Protein AF-A0A0L0FMA8-F1 (afdb_monomer_lite)

Secondary structure (DSSP, 8-state):
-----------------------S-TTSSTTHHHHHHHHHHHHHHHTS-TTSTTHHHIIIIIHHHHHHHHHHHHHHHHHHHHHHHHHHHHHHEE-TT-SS---STTTT--EEEEEEEEEE----S---S------S---PPPEEEEEEEESSEEEEEEE-SS-EEE-SPPEEGGGEEEEEPPTTSTTTT-EEEEEEETTEEEEEEE-

pLDDT: mean 73.35, std 22.39, range [27.34, 96.38]

Organism: NCBI:txid667725

Structure (mmCIF, N/CA/C/O backbone):
data_AF-A0A0L0FMA8-F1
#
_entry.id   AF-A0A0L0FMA8-F1
#
loop_
_atom_site.group_PDB
_atom_site.id
_atom_site.type_symbol
_atom_site.label_atom_id
_atom_site.label_alt_id
_atom_site.label_comp_id
_atom_site.label_asym_id
_atom_site.label_entity_id
_atom_site.label_seq_id
_atom_site.pdbx_PDB_ins_code
_atom_site.Cartn_x
_atom_site.Cartn_y
_atom_site.Cartn_z
_atom_site.occupancy
_atom_site.B_iso_or_equiv
_atom_site.auth_seq_id
_atom_site.auth_comp_id
_atom_site.auth_asym_id
_atom_site.auth_atom_id
_atom_site.pdbx_PDB_model_num
ATOM 1 N N . MET A 1 1 ? 26.911 -32.893 -59.815 1.00 41.44 1 MET A N 1
ATOM 2 C CA . MET A 1 1 ? 27.562 -31.590 -59.570 1.00 41.44 1 MET A CA 1
ATOM 3 C C . MET A 1 1 ? 26.795 -30.902 -58.456 1.00 41.44 1 MET A C 1
ATOM 5 O O . MET A 1 1 ? 25.660 -30.507 -58.671 1.00 41.44 1 MET A O 1
ATOM 9 N N . ALA A 1 2 ? 27.352 -30.914 -57.245 1.00 33.00 2 ALA A N 1
ATOM 10 C CA . ALA A 1 2 ? 26.700 -30.439 -56.029 1.00 33.00 2 ALA A CA 1
ATOM 11 C C . ALA A 1 2 ? 27.224 -29.041 -55.679 1.00 33.00 2 ALA A C 1
ATOM 13 O O . ALA A 1 2 ? 28.427 -28.872 -55.489 1.00 33.00 2 ALA A O 1
ATOM 14 N N . HIS A 1 3 ? 26.336 -28.050 -55.593 1.00 37.28 3 HIS A N 1
ATOM 15 C CA . HIS A 1 3 ? 26.666 -26.741 -55.036 1.00 37.28 3 HIS A CA 1
ATOM 16 C C . HIS A 1 3 ? 26.421 -26.763 -53.523 1.00 37.28 3 HIS A C 1
ATOM 18 O O . HIS A 1 3 ? 25.284 -26.711 -53.060 1.00 37.28 3 HIS A O 1
ATOM 24 N N . ASN A 1 4 ? 27.514 -26.852 -52.764 1.00 36.75 4 ASN A N 1
ATOM 25 C CA . ASN A 1 4 ? 27.549 -26.607 -51.326 1.00 36.75 4 ASN A CA 1
ATOM 26 C C . ASN A 1 4 ? 27.384 -25.104 -51.063 1.00 36.75 4 ASN A C 1
ATOM 28 O O . ASN A 1 4 ? 28.288 -24.316 -51.336 1.00 36.75 4 ASN A O 1
ATOM 32 N N . SER A 1 5 ? 26.234 -24.715 -50.517 1.00 35.28 5 SER A N 1
ATOM 33 C CA . SER A 1 5 ? 25.998 -23.392 -49.939 1.00 35.28 5 SER A CA 1
ATOM 34 C C . SER A 1 5 ? 26.424 -23.418 -48.467 1.00 35.28 5 SER A C 1
ATOM 36 O O . SER A 1 5 ? 25.747 -23.987 -47.613 1.00 35.28 5 SER A O 1
ATOM 38 N N . LEU A 1 6 ? 27.594 -22.844 -48.182 1.00 39.94 6 LEU A N 1
ATOM 39 C CA . LEU A 1 6 ? 28.081 -22.579 -46.829 1.00 39.94 6 LEU A CA 1
ATOM 40 C C . LEU A 1 6 ? 27.455 -21.272 -46.331 1.00 39.94 6 LEU A C 1
ATOM 42 O O . LEU A 1 6 ? 27.972 -20.189 -46.595 1.00 39.94 6 LEU A O 1
ATOM 46 N N . LEU A 1 7 ? 26.339 -21.366 -45.607 1.00 40.09 7 LEU A N 1
ATOM 47 C CA . LEU A 1 7 ? 25.870 -20.265 -44.767 1.00 40.09 7 LEU A CA 1
ATOM 48 C C . LEU A 1 7 ? 26.691 -20.235 -43.464 1.00 40.09 7 LEU A C 1
ATOM 50 O O . LEU A 1 7 ? 26.923 -21.293 -42.867 1.00 40.09 7 LEU A O 1
ATOM 54 N N . PRO A 1 8 ? 27.123 -19.057 -42.983 1.00 37.00 8 PRO A N 1
ATOM 55 C CA . PRO A 1 8 ? 27.810 -18.952 -41.707 1.00 37.00 8 PRO A CA 1
ATOM 56 C C . PRO A 1 8 ? 26.827 -19.253 -40.570 1.00 37.00 8 PRO A C 1
ATOM 58 O O . PRO A 1 8 ? 25.808 -18.582 -40.409 1.00 37.00 8 PRO A O 1
ATOM 61 N N . LYS A 1 9 ? 27.147 -20.273 -39.767 1.00 36.78 9 LYS A N 1
ATOM 62 C CA . LYS A 1 9 ? 26.491 -20.544 -38.484 1.00 36.78 9 LYS A CA 1
ATOM 63 C C . LYS A 1 9 ? 26.756 -19.365 -37.548 1.00 36.78 9 LYS A C 1
ATOM 65 O O . LYS A 1 9 ? 27.810 -19.290 -36.920 1.00 36.78 9 LYS A O 1
ATOM 70 N N . THR A 1 10 ? 25.808 -18.444 -37.451 1.00 34.72 10 THR A N 1
ATOM 71 C CA . THR A 1 10 ? 25.765 -17.449 -36.383 1.00 34.72 10 THR A CA 1
ATOM 72 C C . THR A 1 10 ? 25.428 -18.163 -35.078 1.00 34.72 10 THR A C 1
ATOM 74 O O . THR A 1 10 ? 24.284 -18.517 -34.803 1.00 34.72 10 THR A O 1
ATOM 77 N N . TYR A 1 11 ? 26.458 -18.415 -34.271 1.00 34.47 11 TYR A N 1
ATOM 78 C CA . TYR A 1 11 ? 26.294 -18.797 -32.875 1.00 34.47 11 TYR A CA 1
ATOM 79 C C . TYR A 1 11 ? 25.685 -17.607 -32.129 1.00 34.47 11 TYR A C 1
ATOM 81 O O . TYR A 1 11 ? 26.373 -16.632 -31.836 1.00 34.47 11 TYR A O 1
ATOM 89 N N . ALA A 1 12 ? 24.388 -17.671 -31.834 1.00 31.09 12 ALA A N 1
ATOM 90 C CA . ALA A 1 12 ? 23.815 -16.837 -30.790 1.00 31.09 12 ALA A CA 1
ATOM 91 C C . ALA A 1 12 ? 24.376 -17.338 -29.448 1.00 31.09 12 ALA A C 1
ATOM 93 O O . ALA A 1 12 ? 24.194 -18.520 -29.134 1.00 31.09 12 ALA A O 1
ATOM 94 N N . PRO A 1 13 ? 25.068 -16.508 -28.649 1.00 34.31 13 PRO A N 1
ATOM 95 C CA . PRO A 1 13 ? 25.420 -16.907 -27.299 1.00 34.31 13 PRO A CA 1
ATOM 96 C C . PRO A 1 13 ? 24.124 -17.056 -26.496 1.00 34.31 13 PRO A C 1
ATOM 98 O O . PRO A 1 13 ? 23.433 -16.083 -26.193 1.00 34.31 13 PRO A O 1
ATOM 101 N N . VAL A 1 14 ? 23.779 -18.301 -26.170 1.00 29.03 14 VAL A N 1
ATOM 102 C CA . VAL A 1 14 ? 22.798 -18.612 -25.132 1.00 29.03 14 VAL A CA 1
ATOM 103 C C . VAL A 1 14 ? 23.457 -18.232 -23.812 1.00 29.03 14 VAL A C 1
ATOM 105 O O . VAL A 1 14 ? 24.221 -19.006 -23.239 1.00 29.03 14 VAL A O 1
ATOM 108 N N . TYR A 1 15 ? 23.206 -17.012 -23.342 1.00 32.22 15 TYR A N 1
ATOM 109 C CA . TYR A 1 15 ? 23.510 -16.659 -21.964 1.00 32.22 15 TYR A CA 1
ATOM 110 C C . TYR A 1 15 ? 22.569 -17.468 -21.077 1.00 32.22 15 TYR A C 1
ATOM 112 O O . TYR A 1 15 ? 21.391 -17.146 -20.921 1.00 32.22 15 TYR A O 1
ATOM 120 N N . VAL A 1 16 ? 23.095 -18.565 -20.537 1.00 27.34 16 VAL A N 1
ATOM 121 C CA . VAL A 1 16 ? 22.485 -19.284 -19.426 1.00 27.34 16 VAL A CA 1
ATOM 122 C C . VAL A 1 16 ? 22.371 -18.275 -18.289 1.00 27.34 16 VAL A C 1
ATOM 124 O O . VAL A 1 16 ? 23.377 -17.874 -17.705 1.00 27.34 16 VAL A O 1
ATOM 127 N N . LEU A 1 17 ? 21.147 -17.823 -18.010 1.00 32.12 17 LEU A N 1
ATOM 128 C CA . LEU A 1 17 ? 20.823 -17.143 -16.764 1.00 32.12 17 LEU A CA 1
ATOM 129 C C . LEU A 1 17 ? 21.156 -18.129 -15.646 1.00 32.12 17 LEU A C 1
ATOM 131 O O . LEU A 1 17 ? 20.379 -19.038 -15.360 1.00 32.12 17 LEU A O 1
ATOM 135 N N . GLN A 1 18 ? 22.351 -17.987 -15.072 1.00 29.80 18 GLN A N 1
ATOM 136 C CA . GLN A 1 18 ? 22.729 -18.678 -13.853 1.00 29.80 18 GLN A CA 1
ATOM 137 C C . GLN A 1 18 ? 21.630 -18.406 -12.832 1.00 29.80 18 GLN A C 1
ATOM 139 O O . GLN A 1 18 ? 21.382 -17.265 -12.441 1.00 29.80 18 GLN A O 1
ATOM 144 N N . SER A 1 19 ? 20.941 -19.476 -12.450 1.00 33.41 19 SER A N 1
ATOM 145 C CA . SER A 1 19 ? 20.011 -19.503 -11.339 1.00 33.41 19 SER A CA 1
ATOM 146 C C . SER A 1 19 ? 20.764 -19.057 -10.092 1.00 33.41 19 SER A C 1
ATOM 148 O O . SER A 1 19 ? 21.524 -19.826 -9.501 1.00 33.41 19 SER A O 1
ATOM 150 N N . ILE A 1 20 ? 20.587 -17.798 -9.706 1.00 35.84 20 ILE A N 1
ATOM 151 C CA . ILE A 1 20 ? 21.029 -17.326 -8.405 1.00 35.84 20 ILE A CA 1
ATOM 152 C C . ILE A 1 20 ? 20.045 -17.918 -7.394 1.00 35.84 20 ILE A C 1
ATOM 154 O O . ILE A 1 20 ? 18.945 -17.405 -7.184 1.00 35.84 20 ILE A O 1
ATOM 158 N N . SER A 1 21 ? 20.444 -19.034 -6.792 1.00 31.80 21 SER A N 1
ATOM 159 C CA . SER A 1 21 ? 19.833 -19.585 -5.587 1.00 31.80 21 SER A CA 1
ATOM 160 C C . SER A 1 21 ? 20.068 -18.609 -4.432 1.00 31.80 21 SER A C 1
ATOM 162 O O . SER A 1 21 ? 21.029 -18.738 -3.681 1.00 31.80 21 SER A O 1
ATOM 164 N N . CYS A 1 22 ? 19.223 -17.586 -4.314 1.00 31.53 22 CYS A N 1
ATOM 165 C CA . CYS A 1 22 ? 19.255 -16.650 -3.194 1.00 31.53 22 CYS A CA 1
ATOM 166 C C . CYS A 1 22 ? 18.286 -17.114 -2.104 1.00 31.53 22 CYS A C 1
ATOM 168 O O . CYS A 1 22 ? 17.102 -16.795 -2.123 1.00 31.53 22 CYS A O 1
ATOM 170 N N . THR A 1 23 ? 18.817 -17.821 -1.112 1.00 36.94 23 THR A N 1
ATOM 171 C CA . THR A 1 23 ? 18.183 -18.125 0.182 1.00 36.94 23 THR A CA 1
ATOM 172 C C . THR A 1 23 ? 18.212 -16.932 1.157 1.00 36.94 23 THR A C 1
ATOM 174 O O . THR A 1 23 ? 18.166 -17.116 2.370 1.00 36.94 23 THR A O 1
ATOM 177 N N . ALA A 1 24 ? 18.294 -15.696 0.654 1.00 37.88 24 ALA A N 1
ATOM 178 C CA . ALA A 1 24 ? 18.358 -14.475 1.459 1.00 37.88 24 ALA A CA 1
ATOM 179 C C . ALA A 1 24 ? 17.019 -13.711 1.417 1.00 37.88 24 ALA A C 1
ATOM 181 O O . ALA A 1 24 ? 16.335 -13.737 0.390 1.00 37.88 24 ALA A O 1
ATOM 182 N N . PRO A 1 25 ? 16.624 -13.019 2.504 1.00 40.59 25 PRO A N 1
ATOM 183 C CA . PRO A 1 25 ? 15.336 -12.340 2.583 1.00 40.59 25 PRO A CA 1
ATOM 184 C C . PRO A 1 25 ? 15.185 -11.302 1.459 1.00 40.59 25 PRO A C 1
ATOM 186 O O . PRO A 1 25 ? 15.995 -10.389 1.302 1.00 40.59 25 PRO A O 1
ATOM 189 N N . LEU A 1 26 ? 14.108 -11.457 0.683 1.00 42.72 26 LEU A N 1
ATOM 190 C CA . LEU A 1 26 ? 13.723 -10.719 -0.535 1.00 42.72 26 LEU A CA 1
ATOM 191 C C . LEU A 1 26 ? 13.508 -9.199 -0.365 1.00 42.72 26 LEU A C 1
ATOM 193 O O . LEU A 1 26 ? 12.990 -8.538 -1.264 1.00 42.72 26 LEU A O 1
ATOM 197 N N . THR A 1 27 ? 13.877 -8.614 0.771 1.00 42.88 27 THR A N 1
ATOM 198 C CA . THR A 1 27 ? 13.569 -7.219 1.105 1.00 42.88 27 THR A CA 1
ATOM 199 C C . THR A 1 27 ? 14.597 -6.210 0.599 1.00 42.88 27 THR A C 1
ATOM 201 O O . THR A 1 27 ? 14.263 -5.034 0.515 1.00 42.88 27 THR A O 1
ATOM 204 N N . THR A 1 28 ? 15.808 -6.635 0.218 1.00 42.12 28 THR A N 1
ATOM 205 C CA . THR A 1 28 ? 16.912 -5.690 -0.074 1.00 42.12 28 THR A CA 1
ATOM 206 C C . THR A 1 28 ? 17.389 -5.696 -1.535 1.00 42.12 28 THR A C 1
ATOM 208 O O . THR A 1 28 ? 18.114 -4.797 -1.946 1.00 42.12 28 THR A O 1
ATOM 211 N N . TYR A 1 29 ? 16.963 -6.660 -2.360 1.00 39.34 29 TYR A N 1
ATOM 212 C CA . TYR A 1 29 ? 17.482 -6.829 -3.733 1.00 39.34 29 TYR A CA 1
ATOM 213 C C . TYR A 1 29 ? 16.571 -6.305 -4.849 1.00 39.34 29 TYR A C 1
ATOM 215 O O . TYR A 1 29 ? 16.990 -6.219 -6.004 1.00 39.34 29 TYR A O 1
ATOM 223 N N . SER A 1 30 ? 15.335 -5.932 -4.532 1.00 39.69 30 SER A N 1
ATOM 224 C CA . SER A 1 30 ? 14.324 -5.567 -5.529 1.00 39.69 30 SER A CA 1
ATOM 225 C C . SER A 1 30 ? 14.573 -4.210 -6.197 1.00 39.69 30 SER A C 1
ATOM 227 O O . SER A 1 30 ? 14.148 -4.016 -7.331 1.00 39.69 30 SER A O 1
ATOM 229 N N . SER A 1 31 ? 15.318 -3.298 -5.566 1.00 41.69 31 SER A N 1
ATOM 230 C CA . SER A 1 31 ? 15.693 -2.006 -6.162 1.00 41.69 31 SER A CA 1
ATOM 231 C C . SER A 1 31 ? 17.015 -2.045 -6.945 1.00 41.69 31 SER A C 1
ATOM 233 O O . SER A 1 31 ? 17.173 -1.312 -7.918 1.00 41.69 31 SER A O 1
ATOM 235 N N . LEU A 1 32 ? 17.962 -2.919 -6.588 1.00 41.09 32 LEU A N 1
ATOM 236 C CA . LEU A 1 32 ? 19.320 -2.895 -7.156 1.00 41.09 32 LEU A CA 1
ATOM 237 C C . LEU A 1 32 ? 19.430 -3.506 -8.563 1.00 41.09 32 LEU A C 1
ATOM 239 O O . LEU A 1 32 ? 20.199 -3.011 -9.386 1.00 41.09 32 LEU A O 1
ATOM 243 N N . ILE A 1 33 ? 18.643 -4.537 -8.880 1.00 45.75 33 ILE A N 1
ATOM 244 C 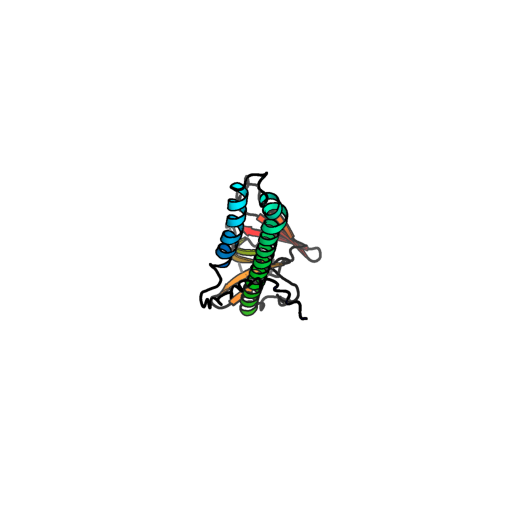CA . ILE A 1 33 ? 18.800 -5.288 -10.142 1.00 45.75 33 ILE A CA 1
ATOM 245 C C . ILE A 1 33 ? 18.300 -4.485 -11.358 1.00 45.75 33 ILE A C 1
ATOM 247 O O . ILE A 1 33 ? 18.853 -4.591 -12.452 1.00 45.75 33 ILE A O 1
ATOM 251 N N . VAL A 1 34 ? 17.294 -3.623 -11.182 1.00 47.44 34 VAL A N 1
ATOM 252 C CA . VAL A 1 34 ? 16.664 -2.904 -12.305 1.00 47.44 34 VAL A CA 1
ATOM 253 C C . VAL A 1 34 ? 17.321 -1.549 -12.589 1.00 47.44 34 VAL A C 1
ATOM 255 O O . VAL A 1 34 ? 17.397 -1.122 -13.747 1.00 47.44 34 VAL A O 1
ATOM 258 N N . HIS A 1 35 ? 17.884 -0.894 -11.570 1.00 46.09 35 HIS A N 1
ATOM 259 C CA . HIS A 1 35 ? 18.621 0.355 -11.767 1.00 46.09 35 HIS A CA 1
ATOM 260 C C . HIS A 1 35 ? 19.919 0.155 -12.562 1.00 46.09 35 HIS A C 1
ATOM 262 O O . HIS A 1 35 ? 20.232 0.981 -13.419 1.00 46.09 35 HIS A O 1
ATOM 268 N N . TYR A 1 36 ? 20.630 -0.956 -12.349 1.00 48.59 36 TYR A N 1
ATOM 269 C CA . TYR A 1 36 ? 21.922 -1.201 -12.996 1.00 48.59 36 TYR A CA 1
ATOM 270 C C . TYR A 1 36 ? 21.809 -1.419 -14.515 1.00 48.59 36 TYR A C 1
ATOM 272 O O . TYR A 1 36 ? 22.649 -0.956 -15.283 1.00 48.59 36 TYR A O 1
ATOM 280 N N . HIS A 1 37 ? 20.742 -2.077 -14.979 1.00 53.72 37 HIS A N 1
ATOM 281 C CA . HIS A 1 37 ? 20.627 -2.463 -16.389 1.00 53.72 37 HIS A CA 1
ATOM 282 C C . HIS A 1 37 ? 20.056 -1.359 -17.298 1.00 53.72 37 HIS A C 1
ATOM 284 O O . HIS A 1 37 ? 20.244 -1.396 -18.515 1.00 53.72 37 HIS A O 1
ATOM 290 N N . SER A 1 38 ? 19.358 -0.370 -16.730 1.00 58.09 38 SER A N 1
ATOM 291 C CA . SER A 1 38 ? 18.765 0.738 -17.495 1.00 58.09 38 SER A CA 1
ATOM 292 C C . SER A 1 38 ? 19.713 1.929 -17.683 1.00 58.09 38 SER A C 1
ATOM 294 O O . SER A 1 38 ? 19.543 2.697 -18.633 1.00 58.09 38 SER A O 1
ATOM 296 N N . SER A 1 39 ? 20.720 2.072 -16.816 1.00 67.75 39 SER A N 1
ATOM 297 C CA . SER A 1 39 ? 21.699 3.164 -16.852 1.00 67.75 39 SER A CA 1
ATOM 298 C C . SER A 1 39 ? 22.797 2.944 -17.895 1.00 67.75 39 SER A C 1
ATOM 300 O O . SER A 1 39 ? 23.194 3.899 -18.557 1.00 67.75 39 SER A O 1
ATOM 302 N N . HIS A 1 40 ? 23.234 1.700 -18.114 1.00 75.06 40 HIS A N 1
ATOM 303 C CA . HIS A 1 40 ? 24.314 1.378 -19.057 1.00 75.06 40 HIS A CA 1
ATOM 304 C C . HIS A 1 40 ? 23.979 1.735 -20.518 1.00 75.06 40 HIS A C 1
ATOM 306 O O . HIS A 1 40 ? 24.742 2.471 -21.140 1.00 75.06 40 HIS A O 1
ATOM 312 N N . PRO A 1 41 ? 22.823 1.324 -21.078 1.00 79.31 41 PRO A N 1
ATOM 313 C CA . PRO A 1 41 ? 22.464 1.682 -22.451 1.00 79.31 41 PRO A CA 1
ATOM 314 C C . PRO A 1 41 ? 22.203 3.185 -22.621 1.00 79.31 41 PRO A C 1
ATOM 316 O O . PRO A 1 41 ? 22.410 3.731 -23.700 1.00 79.31 41 PRO A O 1
ATOM 319 N N . GLN A 1 42 ? 21.767 3.874 -21.557 1.00 83.38 42 GLN A N 1
ATOM 320 C CA . GLN A 1 42 ? 21.623 5.333 -21.576 1.00 83.38 42 GLN A CA 1
ATOM 321 C C . GLN A 1 42 ? 22.981 6.034 -21.561 1.00 83.38 42 GLN A C 1
ATOM 323 O O . GLN A 1 42 ? 23.136 7.044 -22.238 1.00 83.38 42 GLN A O 1
ATOM 328 N N . ALA A 1 43 ? 23.954 5.512 -20.815 1.00 85.56 43 ALA A N 1
ATOM 329 C CA . ALA A 1 43 ? 25.320 6.020 -20.820 1.00 85.56 43 ALA A CA 1
ATOM 330 C C . ALA A 1 43 ? 25.979 5.822 -22.193 1.00 85.56 43 ALA A C 1
ATOM 332 O O . ALA A 1 43 ? 26.544 6.771 -22.724 1.00 85.56 43 ALA A O 1
ATOM 333 N N . ILE A 1 44 ? 25.815 4.643 -22.806 1.00 86.50 44 ILE A N 1
ATOM 334 C CA . ILE A 1 44 ? 26.291 4.371 -24.172 1.00 86.50 44 ILE A CA 1
ATOM 335 C C . ILE A 1 44 ? 25.667 5.364 -25.155 1.00 86.50 44 ILE A C 1
ATOM 337 O O . ILE A 1 44 ? 26.400 6.009 -25.897 1.00 86.50 44 ILE A O 1
ATOM 341 N N . LEU A 1 45 ? 24.342 5.561 -25.113 1.00 88.88 45 LEU A N 1
ATOM 342 C CA . LEU A 1 45 ? 23.675 6.537 -25.977 1.00 88.88 45 LEU A CA 1
ATOM 343 C C . LEU A 1 45 ? 24.223 7.960 -25.780 1.00 88.88 45 LEU A C 1
ATOM 345 O O . LEU A 1 45 ? 24.496 8.637 -26.760 1.00 88.88 45 LEU A O 1
ATOM 349 N N . ARG A 1 46 ? 24.422 8.410 -24.534 1.00 91.19 46 ARG A N 1
ATOM 350 C CA . ARG A 1 46 ? 24.969 9.751 -24.237 1.00 91.19 46 ARG A CA 1
ATOM 351 C C . ARG A 1 46 ? 26.388 9.959 -24.770 1.00 91.19 46 ARG A C 1
ATOM 353 O O . ARG A 1 46 ? 26.784 11.098 -24.982 1.00 91.19 46 ARG A O 1
ATOM 360 N N . CYS A 1 47 ? 27.144 8.880 -24.950 1.00 91.44 47 CYS A N 1
ATOM 361 C CA . CYS A 1 47 ? 28.489 8.900 -25.518 1.00 91.44 47 CYS A CA 1
ATOM 362 C C . CYS A 1 47 ? 28.516 8.563 -27.020 1.00 91.44 47 CYS A C 1
ATOM 364 O O . CYS A 1 47 ? 29.594 8.545 -27.607 1.00 91.44 47 CYS A O 1
ATOM 366 N N . THR A 1 48 ? 27.365 8.284 -27.639 1.00 91.31 48 THR A N 1
ATOM 367 C CA . THR A 1 48 ? 27.250 7.939 -29.061 1.00 91.31 48 THR A CA 1
ATOM 368 C C . THR A 1 48 ? 26.792 9.175 -29.843 1.00 91.31 48 THR A C 1
ATOM 370 O O . THR A 1 48 ? 25.675 9.634 -29.602 1.00 91.31 48 THR A O 1
ATOM 373 N N . PRO A 1 49 ? 27.599 9.713 -30.779 1.00 94.31 49 PRO A N 1
ATOM 374 C CA . PRO A 1 49 ? 27.205 10.855 -31.609 1.00 94.31 49 PRO A CA 1
ATOM 375 C C . PRO A 1 49 ? 25.901 10.602 -32.375 1.00 94.31 49 PRO A C 1
ATOM 377 O O . PRO A 1 49 ? 25.632 9.462 -32.751 1.00 94.31 49 PRO A O 1
ATOM 380 N N . ASP A 1 50 ? 25.128 11.653 -32.648 1.00 93.88 50 ASP A N 1
ATOM 381 C CA . ASP A 1 50 ? 23.821 11.547 -33.321 1.00 93.88 50 ASP A CA 1
ATOM 382 C C . ASP A 1 50 ? 23.922 10.946 -34.735 1.00 93.88 50 ASP A C 1
ATOM 384 O O . ASP A 1 50 ? 23.066 10.161 -35.142 1.00 93.88 50 ASP A O 1
ATOM 388 N N . ASP A 1 51 ? 25.017 11.232 -35.446 1.00 94.81 51 ASP A N 1
ATOM 389 C CA . ASP A 1 51 ? 25.283 10.724 -36.800 1.00 94.81 51 ASP A CA 1
ATOM 390 C C . ASP A 1 51 ? 25.861 9.294 -36.822 1.00 94.81 51 ASP A C 1
ATOM 392 O O . ASP A 1 51 ? 26.110 8.725 -37.888 1.00 94.81 51 ASP A O 1
ATOM 396 N N . HIS A 1 52 ? 26.116 8.690 -35.657 1.00 96.38 52 HIS A N 1
ATOM 397 C CA . HIS A 1 52 ? 26.665 7.339 -35.582 1.00 96.38 52 HIS A CA 1
ATOM 398 C C . HIS A 1 52 ? 25.603 6.302 -36.003 1.00 96.38 52 HIS A C 1
ATOM 400 O O . HIS A 1 52 ? 24.461 6.381 -35.541 1.00 96.38 52 HIS A O 1
ATOM 406 N N . PRO A 1 53 ? 25.947 5.267 -36.799 1.00 94.44 53 PRO A N 1
ATOM 407 C CA . PRO A 1 53 ? 24.978 4.277 -37.291 1.00 94.44 53 PRO A CA 1
ATOM 408 C C . PRO A 1 53 ? 24.211 3.545 -36.177 1.00 94.44 53 PRO A C 1
ATOM 410 O O . PRO A 1 53 ? 23.060 3.156 -36.373 1.00 94.44 53 PRO A O 1
ATOM 413 N N . ASP A 1 54 ? 24.812 3.407 -34.993 1.00 92.12 54 ASP A N 1
ATOM 414 C CA . ASP A 1 54 ? 24.172 2.765 -33.836 1.00 92.12 54 ASP A CA 1
ATOM 415 C C . ASP A 1 54 ? 23.251 3.695 -33.029 1.00 92.12 54 ASP A C 1
ATOM 417 O O . ASP A 1 54 ? 22.463 3.211 -32.213 1.00 92.12 54 ASP A O 1
ATOM 421 N N . HIS A 1 55 ? 23.282 5.012 -33.256 1.00 91.75 55 HIS A N 1
ATOM 422 C CA . HIS A 1 55 ? 22.481 5.965 -32.484 1.00 91.75 55 HIS A CA 1
ATOM 423 C C . HIS A 1 55 ? 20.973 5.724 -32.672 1.00 91.75 55 HIS A C 1
ATOM 425 O O . HIS A 1 55 ? 20.214 5.613 -31.700 1.00 91.75 55 HIS A O 1
ATOM 431 N N . ALA A 1 56 ? 20.525 5.574 -33.922 1.00 92.31 56 ALA A N 1
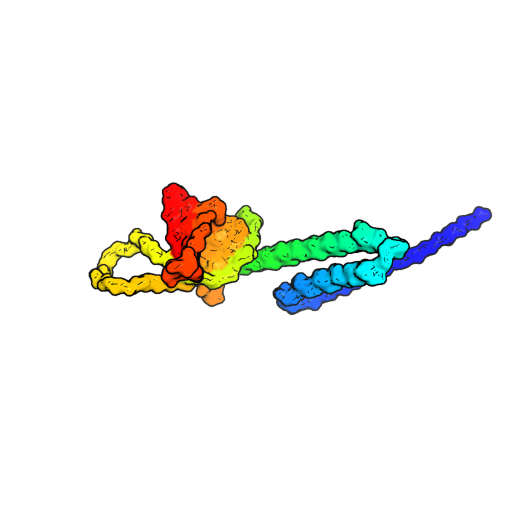ATOM 432 C CA . ALA A 1 56 ? 19.119 5.325 -34.233 1.00 92.31 56 ALA A CA 1
ATOM 433 C C . ALA A 1 56 ? 18.619 3.966 -33.684 1.00 92.31 56 ALA A C 1
ATOM 435 O O . ALA A 1 56 ? 17.589 3.950 -33.004 1.00 92.31 56 ALA A O 1
ATOM 436 N N . PRO A 1 57 ? 19.318 2.827 -33.862 1.00 92.19 57 PRO A N 1
ATOM 437 C CA . PRO A 1 57 ? 18.940 1.560 -33.224 1.00 92.19 57 PRO A CA 1
ATOM 438 C C . PRO A 1 57 ? 18.908 1.610 -31.686 1.00 92.19 57 PRO A C 1
ATOM 440 O O . PRO A 1 57 ? 18.013 1.025 -31.061 1.00 92.19 57 PRO A O 1
ATOM 443 N N . LEU A 1 58 ? 19.851 2.321 -31.056 1.00 89.38 58 LEU A N 1
ATOM 444 C CA . LEU A 1 58 ? 19.911 2.462 -29.599 1.00 89.38 58 LEU A CA 1
ATOM 445 C C . LEU A 1 58 ? 18.699 3.221 -29.046 1.00 89.38 58 LEU A C 1
ATOM 447 O O . LEU A 1 58 ? 18.084 2.773 -28.071 1.00 89.38 58 LEU A O 1
ATOM 451 N N . THR A 1 59 ? 18.327 4.333 -29.681 1.00 91.25 59 THR A N 1
ATOM 452 C CA . THR A 1 59 ? 17.188 5.178 -29.280 1.00 91.25 59 THR A CA 1
ATOM 453 C C . THR A 1 59 ? 15.839 4.532 -29.579 1.00 91.25 59 THR A C 1
ATOM 455 O O . THR A 1 59 ? 14.954 4.530 -28.721 1.00 91.25 59 THR A O 1
ATOM 458 N N . THR A 1 60 ? 15.669 3.958 -30.771 1.00 92.94 60 THR A N 1
ATOM 459 C CA . THR A 1 60 ? 14.367 3.465 -31.251 1.00 92.94 60 THR A CA 1
ATOM 460 C C . THR A 1 60 ? 14.034 2.053 -30.777 1.00 92.94 60 THR A C 1
ATOM 462 O O . THR A 1 60 ? 12.858 1.725 -30.590 1.00 92.94 60 THR A O 1
ATOM 465 N N . HIS A 1 61 ? 15.038 1.201 -30.546 1.00 89.69 61 HIS A N 1
ATOM 466 C CA . HIS A 1 61 ? 14.812 -0.213 -30.247 1.00 89.69 61 HIS A CA 1
ATOM 467 C C . HIS A 1 61 ? 15.377 -0.637 -28.898 1.00 89.69 61 HIS A C 1
ATOM 469 O O . HIS A 1 61 ? 14.626 -1.153 -28.065 1.00 89.69 61 HIS A O 1
ATOM 475 N N . ALA A 1 62 ? 16.675 -0.438 -28.665 1.00 87.56 62 ALA A N 1
ATOM 476 C CA . ALA A 1 62 ? 17.343 -1.013 -27.501 1.00 87.56 62 ALA A CA 1
ATOM 477 C C . ALA A 1 62 ? 16.828 -0.405 -26.187 1.00 87.56 62 ALA A C 1
ATOM 479 O O . ALA A 1 62 ? 16.342 -1.127 -25.313 1.00 87.56 62 ALA A O 1
ATOM 480 N N . LEU A 1 63 ? 16.853 0.924 -26.061 1.00 88.50 63 LEU A N 1
ATOM 481 C CA . LEU A 1 63 ? 16.442 1.616 -24.838 1.00 88.50 63 LEU A CA 1
ATOM 482 C C . LEU A 1 63 ? 14.964 1.413 -24.478 1.00 88.50 63 LEU A C 1
ATOM 484 O O . LEU A 1 63 ? 14.685 1.079 -23.322 1.00 88.50 63 LEU A O 1
ATOM 488 N N . PRO A 1 64 ? 14.000 1.557 -25.409 1.00 89.44 64 PRO A N 1
ATOM 489 C CA . PRO A 1 64 ? 12.600 1.278 -25.115 1.00 89.44 64 PRO A CA 1
ATOM 490 C C . PRO A 1 64 ? 12.365 -0.173 -24.693 1.00 89.44 64 PRO A C 1
ATOM 492 O O . PRO A 1 64 ? 11.589 -0.413 -23.768 1.00 89.44 64 PRO A O 1
ATOM 495 N N . ARG A 1 65 ? 13.043 -1.147 -25.319 1.00 88.44 65 ARG A N 1
ATOM 496 C CA . ARG A 1 65 ? 12.930 -2.564 -24.935 1.00 88.44 65 ARG A CA 1
ATOM 497 C C . ARG A 1 65 ? 13.458 -2.805 -23.528 1.00 88.44 65 ARG A C 1
ATOM 499 O O . ARG A 1 65 ? 12.741 -3.396 -22.727 1.00 88.44 65 ARG A O 1
ATOM 506 N N . VAL A 1 66 ? 14.646 -2.294 -23.201 1.00 87.62 66 VAL A N 1
ATOM 507 C CA . VAL A 1 66 ? 15.210 -2.399 -21.846 1.00 87.62 66 VAL A CA 1
ATOM 508 C C . VAL A 1 66 ? 14.267 -1.758 -20.826 1.00 87.62 66 VAL A C 1
ATOM 510 O O . VAL A 1 66 ? 13.923 -2.397 -19.837 1.00 87.62 66 VAL A O 1
ATOM 513 N N . ARG A 1 67 ? 13.749 -0.551 -21.095 1.00 86.38 67 ARG A N 1
ATOM 514 C CA . ARG A 1 67 ? 12.770 0.114 -20.216 1.00 86.38 67 ARG A CA 1
ATOM 515 C C . ARG A 1 67 ? 11.510 -0.725 -20.001 1.00 86.38 67 ARG A C 1
ATOM 517 O O . ARG A 1 67 ? 11.073 -0.852 -18.862 1.00 86.38 67 ARG A O 1
ATOM 524 N N . ARG A 1 68 ? 10.949 -1.323 -21.057 1.00 87.25 68 ARG A N 1
ATOM 525 C CA . ARG A 1 68 ? 9.765 -2.196 -20.953 1.00 87.25 68 ARG A CA 1
ATOM 526 C C . ARG A 1 68 ? 10.045 -3.438 -20.113 1.00 87.25 68 ARG A C 1
ATOM 528 O O . ARG A 1 68 ? 9.230 -3.774 -19.261 1.00 87.25 68 ARG A O 1
ATOM 535 N N . VAL A 1 69 ? 11.192 -4.089 -20.314 1.00 88.69 69 VAL A N 1
ATOM 536 C CA . VAL A 1 69 ? 11.601 -5.249 -19.505 1.00 88.69 69 VAL A CA 1
ATOM 537 C C . VAL A 1 69 ? 11.739 -4.846 -18.037 1.00 88.69 69 VAL A C 1
ATOM 539 O O . VAL A 1 69 ? 11.143 -5.486 -17.176 1.00 88.69 69 VAL A O 1
ATOM 542 N N . CYS A 1 70 ? 12.431 -3.741 -17.750 1.00 85.94 70 CYS A N 1
ATOM 543 C CA . CYS A 1 70 ? 12.569 -3.195 -16.400 1.00 85.94 70 CYS A CA 1
ATOM 544 C C . CYS A 1 70 ? 11.208 -2.914 -15.740 1.00 85.94 70 CYS A C 1
ATOM 546 O O . CYS A 1 70 ? 10.970 -3.333 -14.611 1.00 85.94 70 CYS A O 1
ATOM 548 N N . GLN A 1 71 ? 10.295 -2.239 -16.445 1.00 86.00 71 GLN A N 1
ATOM 549 C CA . GLN A 1 71 ? 8.946 -1.942 -15.950 1.00 86.00 71 GLN A CA 1
ATOM 550 C C . GLN A 1 71 ? 8.137 -3.215 -15.683 1.00 86.00 71 GLN A C 1
ATOM 552 O O . GLN A 1 71 ? 7.456 -3.312 -14.663 1.00 86.00 71 GLN A O 1
ATOM 557 N N . HIS A 1 72 ? 8.228 -4.200 -16.576 1.00 86.12 72 HIS A N 1
ATOM 558 C CA . HIS A 1 72 ? 7.532 -5.471 -16.434 1.00 86.12 72 HIS A CA 1
ATOM 559 C C . HIS A 1 72 ? 8.040 -6.267 -15.228 1.00 86.12 72 HIS A C 1
ATOM 561 O O . HIS A 1 72 ? 7.239 -6.694 -14.396 1.00 86.12 72 HIS A O 1
ATOM 567 N N . VAL A 1 73 ? 9.362 -6.396 -15.084 1.00 87.50 73 VAL A N 1
ATOM 568 C CA . VAL A 1 73 ? 9.990 -7.064 -13.936 1.00 87.50 73 VAL A CA 1
ATOM 569 C C . VAL A 1 73 ? 9.622 -6.353 -12.635 1.00 87.50 73 VAL A C 1
ATOM 571 O O . VAL A 1 73 ? 9.169 -7.013 -11.704 1.00 87.50 73 VAL A O 1
ATOM 574 N N . ASN A 1 74 ? 9.716 -5.020 -12.583 1.00 84.62 74 ASN A N 1
ATOM 575 C CA . ASN A 1 74 ? 9.296 -4.244 -11.412 1.00 84.62 74 ASN A CA 1
ATOM 576 C C . ASN A 1 74 ? 7.830 -4.505 -11.055 1.00 84.62 74 ASN A C 1
ATOM 578 O O . ASN A 1 74 ? 7.522 -4.760 -9.896 1.00 84.62 74 ASN A O 1
ATOM 582 N N . SER A 1 75 ? 6.931 -4.510 -12.044 1.00 84.75 75 SER A N 1
ATOM 583 C CA . SER A 1 75 ? 5.513 -4.804 -11.818 1.00 84.75 75 SER A CA 1
ATOM 584 C C . SER A 1 75 ? 5.301 -6.197 -11.219 1.00 84.75 75 SER A C 1
ATOM 586 O O . SER A 1 75 ? 4.537 -6.339 -10.265 1.00 84.75 75 SER A O 1
ATOM 588 N N . ILE A 1 76 ? 5.995 -7.220 -11.730 1.00 87.12 76 ILE A N 1
ATOM 589 C CA . ILE A 1 76 ? 5.923 -8.586 -11.191 1.00 87.12 76 ILE A CA 1
ATOM 590 C C . ILE A 1 76 ? 6.439 -8.624 -9.753 1.00 87.12 76 ILE A C 1
ATOM 592 O O . ILE A 1 76 ? 5.754 -9.145 -8.875 1.00 87.12 76 ILE A O 1
ATOM 596 N N . VAL A 1 77 ? 7.611 -8.043 -9.494 1.00 87.38 77 VAL A N 1
ATOM 597 C CA . VAL A 1 77 ? 8.217 -8.009 -8.157 1.00 87.38 77 VAL A CA 1
ATOM 598 C C . VAL A 1 77 ? 7.289 -7.318 -7.159 1.00 87.38 77 VAL A C 1
ATOM 600 O O . VAL A 1 77 ? 7.055 -7.850 -6.074 1.00 87.38 77 VAL A O 1
ATOM 603 N N . THR A 1 78 ? 6.697 -6.181 -7.531 1.00 85.06 78 THR A N 1
ATOM 604 C CA . THR A 1 78 ? 5.715 -5.479 -6.697 1.00 85.06 78 THR A CA 1
ATOM 605 C C . THR A 1 78 ? 4.487 -6.345 -6.424 1.00 85.06 78 THR A C 1
ATOM 607 O O . THR A 1 78 ? 4.062 -6.432 -5.274 1.00 85.06 78 THR A O 1
ATOM 610 N N . LYS A 1 79 ? 3.941 -7.034 -7.435 1.00 87.06 79 LYS A N 1
ATOM 611 C CA .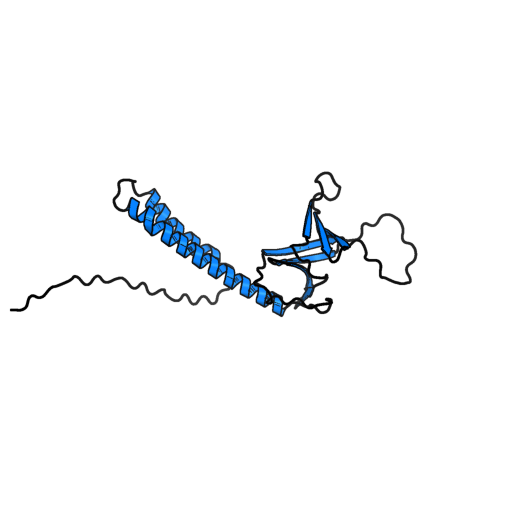 LYS A 1 79 ? 2.782 -7.930 -7.266 1.00 87.06 79 LYS A CA 1
ATOM 612 C C . LYS A 1 79 ? 3.082 -9.092 -6.320 1.00 87.06 79 LYS A C 1
ATOM 614 O O . LYS A 1 79 ? 2.294 -9.340 -5.413 1.00 87.06 79 LYS A O 1
ATOM 619 N N . VAL A 1 80 ? 4.218 -9.768 -6.496 1.00 89.50 80 VAL A N 1
ATOM 620 C CA . VAL A 1 80 ? 4.631 -10.901 -5.650 1.00 89.50 80 VAL A CA 1
ATOM 621 C C . VAL A 1 80 ? 4.899 -10.442 -4.217 1.00 89.50 80 VAL A C 1
ATOM 623 O O . VAL A 1 80 ? 4.417 -11.059 -3.270 1.00 89.50 80 VAL A O 1
ATOM 626 N N . SER A 1 81 ? 5.612 -9.325 -4.046 1.00 89.19 81 SER A N 1
ATOM 627 C CA . SER A 1 81 ? 5.870 -8.735 -2.729 1.00 89.19 81 SER A CA 1
ATOM 628 C C . SER A 1 81 ? 4.567 -8.366 -2.016 1.00 89.19 81 SER A C 1
ATOM 630 O O . SER A 1 81 ? 4.384 -8.709 -0.848 1.00 89.19 81 SER A O 1
ATOM 632 N N . ASN A 1 82 ? 3.629 -7.731 -2.724 1.00 90.25 82 ASN A N 1
ATOM 633 C CA . ASN A 1 82 ? 2.321 -7.396 -2.175 1.00 90.25 82 ASN A CA 1
ATOM 634 C C . ASN A 1 82 ? 1.513 -8.645 -1.798 1.00 90.25 82 ASN A C 1
ATOM 636 O O . ASN A 1 82 ? 0.967 -8.688 -0.702 1.00 90.25 82 ASN A O 1
ATOM 640 N N . ALA A 1 83 ? 1.481 -9.671 -2.654 1.00 89.94 83 ALA A N 1
ATOM 641 C CA . ALA A 1 83 ? 0.788 -10.925 -2.361 1.00 89.94 83 ALA A CA 1
ATOM 642 C C . ALA A 1 83 ? 1.324 -11.582 -1.079 1.00 89.94 83 ALA A C 1
ATOM 644 O O . ALA A 1 83 ? 0.543 -11.980 -0.220 1.00 89.94 83 ALA A O 1
ATOM 645 N N . TYR A 1 84 ? 2.649 -11.610 -0.900 1.00 92.19 84 TYR A N 1
ATOM 646 C CA . TYR A 1 84 ? 3.268 -12.138 0.316 1.00 92.19 84 TYR A CA 1
ATOM 647 C C . TYR A 1 84 ? 2.916 -11.315 1.564 1.00 92.19 84 TYR A C 1
ATOM 649 O O . TYR A 1 84 ? 2.593 -11.878 2.611 1.00 92.19 84 TYR A O 1
ATOM 657 N N . LYS A 1 85 ? 2.945 -9.978 1.474 1.00 91.00 85 LYS A N 1
ATOM 658 C CA . LYS A 1 85 ? 2.541 -9.106 2.590 1.00 91.00 85 LYS A CA 1
ATOM 659 C C . LYS A 1 85 ? 1.069 -9.302 2.957 1.00 91.00 85 LYS A C 1
ATOM 661 O O . LYS A 1 85 ? 0.759 -9.444 4.137 1.00 91.00 85 LYS A O 1
ATOM 666 N N . LEU A 1 86 ? 0.185 -9.356 1.960 1.00 93.69 86 LEU A N 1
ATOM 667 C CA . LEU A 1 86 ? -1.247 -9.576 2.152 1.00 93.69 86 LEU A CA 1
ATOM 668 C C . LEU A 1 86 ? -1.514 -10.948 2.783 1.00 93.69 86 LEU A C 1
ATOM 670 O O . LEU A 1 86 ? -2.296 -11.039 3.722 1.00 93.69 86 LEU A O 1
ATOM 674 N N . GLN A 1 87 ? -0.810 -11.991 2.333 1.00 94.06 87 GLN A N 1
ATOM 675 C CA . GLN A 1 87 ? -0.912 -13.334 2.901 1.00 94.06 87 GLN A CA 1
ATOM 676 C C . GLN A 1 87 ? -0.493 -13.371 4.372 1.00 94.06 87 GLN A C 1
ATOM 678 O O . GLN A 1 87 ? -1.200 -13.941 5.203 1.00 94.06 87 GLN A O 1
ATOM 683 N N . ARG A 1 88 ? 0.630 -12.727 4.711 1.00 93.12 88 ARG A N 1
ATOM 684 C CA . ARG A 1 88 ? 1.079 -12.599 6.104 1.00 93.12 88 ARG A CA 1
ATOM 685 C C . ARG A 1 88 ? 0.053 -11.866 6.958 1.00 93.12 88 ARG A C 1
ATOM 687 O O . ARG A 1 88 ? -0.272 -12.345 8.041 1.00 93.12 88 ARG A O 1
ATOM 694 N N . LEU A 1 89 ? -0.479 -10.748 6.464 1.00 93.31 89 LEU A N 1
ATOM 695 C CA . LEU A 1 89 ? -1.519 -10.003 7.165 1.00 93.31 89 LEU A CA 1
ATOM 696 C C . LEU A 1 89 ? -2.762 -10.869 7.380 1.00 93.31 89 LEU A C 1
ATOM 698 O O . LEU A 1 89 ? -3.212 -10.980 8.512 1.00 93.31 89 LEU A O 1
ATOM 702 N N . ALA A 1 90 ? -3.261 -11.538 6.337 1.00 93.44 90 ALA A N 1
ATOM 703 C CA . ALA A 1 90 ? -4.428 -12.415 6.410 1.00 93.44 90 ALA A CA 1
ATOM 704 C C . ALA A 1 90 ? -4.259 -13.525 7.456 1.00 93.44 90 ALA A C 1
ATOM 706 O O . ALA A 1 90 ? -5.187 -13.798 8.207 1.00 93.44 90 ALA A O 1
ATOM 707 N N . SER A 1 91 ? -3.066 -14.125 7.548 1.00 93.56 91 SER A N 1
ATOM 708 C CA . SER A 1 91 ? -2.781 -15.172 8.539 1.00 93.56 91 SER A CA 1
ATOM 709 C C . SER A 1 91 ? -2.726 -14.670 9.985 1.00 93.56 91 SER A C 1
ATOM 711 O O . SER A 1 91 ? -2.977 -15.442 10.904 1.00 93.56 91 SER A O 1
ATOM 713 N N . ALA A 1 92 ? -2.401 -13.391 10.190 1.00 93.50 92 ALA A N 1
ATOM 714 C CA . ALA A 1 92 ? -2.286 -12.784 11.513 1.00 93.50 92 ALA A CA 1
ATOM 715 C C . ALA A 1 92 ? -3.538 -11.990 11.923 1.00 93.50 92 ALA A C 1
ATOM 717 O O . ALA A 1 92 ? -3.616 -11.533 13.064 1.00 93.50 92 ALA A O 1
ATOM 718 N N . LEU A 1 93 ? -4.487 -11.765 11.009 1.00 94.25 93 LEU A N 1
ATOM 719 C CA . LEU A 1 93 ? -5.612 -10.861 11.219 1.00 94.25 93 LEU A CA 1
ATOM 720 C C . LEU A 1 93 ? -6.637 -11.466 12.188 1.00 94.25 93 LEU A C 1
ATOM 722 O O . LEU A 1 93 ? -7.257 -12.488 11.909 1.00 94.25 93 LEU A O 1
ATOM 726 N N . ASP A 1 94 ? -6.862 -10.789 13.310 1.00 94.00 94 ASP A N 1
ATOM 727 C CA . ASP A 1 94 ? -7.913 -11.115 14.272 1.00 94.00 94 ASP A CA 1
ATOM 728 C C . ASP A 1 94 ? -9.117 -10.184 14.045 1.00 94.00 94 ASP A C 1
ATOM 730 O O . ASP A 1 94 ? -9.083 -8.989 14.366 1.00 94.00 94 ASP A O 1
ATOM 734 N N . CYS A 1 95 ? -10.187 -10.749 13.475 1.00 92.69 95 CYS A N 1
ATOM 735 C CA . CYS A 1 95 ? -11.462 -10.078 13.203 1.00 92.69 95 CYS A CA 1
ATOM 736 C C . CYS A 1 95 ? -12.549 -10.361 14.258 1.00 92.69 95 CYS A C 1
ATOM 738 O O . CYS A 1 95 ? -13.713 -10.055 14.011 1.00 92.69 95 CYS A O 1
ATOM 740 N N . SER A 1 96 ? -12.207 -10.926 15.422 1.00 90.31 96 SER A N 1
ATOM 741 C CA . SER A 1 96 ? -13.181 -11.334 16.454 1.00 90.31 96 SER A CA 1
ATOM 742 C C . SER A 1 96 ? -14.100 -10.212 16.954 1.00 90.31 96 SER A C 1
ATOM 744 O O . SER A 1 96 ? -15.193 -10.477 17.442 1.00 90.31 96 SER A O 1
ATOM 746 N N . THR A 1 97 ? -13.673 -8.955 16.837 1.00 86.88 97 THR A N 1
ATOM 747 C CA . THR A 1 97 ? -14.427 -7.759 17.248 1.00 86.88 97 THR A CA 1
ATOM 748 C C . THR A 1 97 ? -15.317 -7.167 16.158 1.00 86.88 97 THR A C 1
ATOM 750 O O . THR A 1 97 ? -15.977 -6.156 16.400 1.00 86.88 97 THR A O 1
ATOM 753 N N . LEU A 1 98 ? -15.334 -7.744 14.955 1.00 88.19 98 LEU A N 1
ATOM 754 C CA . LEU A 1 98 ? -16.092 -7.214 13.826 1.00 88.19 98 LEU A CA 1
ATOM 755 C C . LEU A 1 98 ? -17.456 -7.890 13.684 1.00 88.19 98 LEU A C 1
ATOM 757 O O . LEU A 1 98 ? -17.600 -9.079 13.943 1.00 88.19 98 LEU A O 1
ATOM 761 N N . ILE A 1 99 ? -18.450 -7.133 13.205 1.00 87.88 99 ILE A N 1
ATOM 762 C CA . ILE A 1 99 ? -19.775 -7.676 12.870 1.00 87.88 99 ILE A CA 1
ATOM 763 C C . ILE A 1 99 ? -19.660 -8.612 11.659 1.00 87.88 99 ILE A C 1
ATOM 765 O O . ILE A 1 99 ? -20.304 -9.656 11.608 1.00 87.88 99 ILE A O 1
ATOM 769 N N . LYS A 1 100 ? -18.819 -8.238 10.688 1.00 87.62 100 LYS A N 1
ATOM 770 C CA . LYS A 1 100 ? -18.502 -9.034 9.504 1.00 87.62 100 LYS A CA 1
ATOM 771 C C . LYS A 1 100 ? -16.980 -9.190 9.400 1.00 87.62 100 LYS A C 1
ATOM 773 O O . LYS A 1 100 ? -16.281 -8.177 9.475 1.00 87.62 100 LYS A O 1
ATOM 778 N N . PRO A 1 101 ? -16.453 -10.415 9.230 1.00 88.81 101 PRO A N 1
ATOM 779 C CA . PRO A 1 101 ? -15.021 -10.615 9.049 1.00 88.81 101 PRO A CA 1
ATOM 780 C C . PRO A 1 101 ? -14.542 -9.961 7.750 1.00 88.81 101 PRO A C 1
ATOM 782 O O . PRO A 1 101 ? -15.283 -9.874 6.767 1.00 88.81 101 PRO A O 1
ATOM 785 N N . VAL A 1 102 ? -13.290 -9.503 7.749 1.00 90.31 102 VAL A N 1
ATOM 786 C CA . VAL A 1 102 ? -12.658 -8.934 6.556 1.00 90.31 102 VAL A CA 1
ATOM 787 C C . VAL A 1 102 ? -12.038 -10.057 5.753 1.00 90.31 102 VAL A C 1
ATOM 789 O O . VAL A 1 102 ? -11.042 -10.639 6.173 1.00 90.31 102 VAL A O 1
ATOM 792 N N . ASP A 1 103 ? -12.588 -10.322 4.574 1.00 91.12 103 ASP A N 1
ATOM 793 C CA . ASP A 1 103 ? -11.898 -11.143 3.589 1.00 91.12 103 ASP A CA 1
ATOM 794 C C . ASP A 1 103 ? -10.943 -10.256 2.786 1.00 91.12 103 ASP A C 1
ATOM 796 O O . ASP A 1 103 ? -11.377 -9.318 2.111 1.00 91.12 103 ASP A O 1
ATOM 800 N N . LEU A 1 104 ? -9.637 -10.502 2.911 1.00 91.31 104 LEU A N 1
ATOM 801 C CA . LEU A 1 104 ? -8.594 -9.773 2.185 1.00 91.31 104 LEU A CA 1
ATOM 802 C C . LEU A 1 104 ? -8.441 -10.225 0.726 1.00 91.31 104 LEU A C 1
ATOM 804 O O . LEU A 1 104 ? -7.791 -9.511 -0.035 1.00 91.31 104 LEU A O 1
ATOM 808 N N . TYR A 1 105 ? -9.034 -11.357 0.338 1.00 89.94 105 TYR A N 1
ATOM 809 C CA . TYR A 1 105 ? -8.903 -11.951 -0.996 1.00 89.94 105 TYR A CA 1
ATOM 810 C C . TYR A 1 105 ? -10.127 -11.755 -1.897 1.00 89.94 105 TYR A C 1
ATOM 812 O O . TYR A 1 105 ? -10.047 -12.063 -3.083 1.00 89.94 105 TYR A O 1
ATOM 820 N N . ASP A 1 106 ? -11.228 -11.221 -1.362 1.00 88.88 106 ASP A N 1
ATOM 821 C CA . ASP A 1 106 ? -12.460 -10.940 -2.116 1.00 88.88 106 ASP A CA 1
ATOM 822 C C . ASP A 1 106 ? -12.216 -9.976 -3.296 1.00 88.88 106 ASP A C 1
ATOM 824 O O . ASP A 1 106 ? -12.750 -10.135 -4.392 1.00 88.88 106 ASP A O 1
ATOM 828 N N . THR A 1 107 ? -11.326 -8.999 -3.102 1.00 86.75 107 THR A N 1
ATOM 829 C CA . THR A 1 107 ? -10.889 -8.061 -4.142 1.00 86.75 107 THR A CA 1
ATOM 830 C C . THR A 1 107 ? -9.364 -8.081 -4.283 1.00 86.75 107 THR A C 1
ATOM 832 O O . THR A 1 107 ? -8.655 -8.403 -3.326 1.00 86.75 107 THR A O 1
ATOM 835 N N . PRO A 1 108 ? -8.802 -7.742 -5.462 1.00 86.88 108 PRO A N 1
ATOM 836 C CA . PRO A 1 108 ? -7.356 -7.651 -5.641 1.00 86.88 108 PRO A CA 1
ATOM 837 C C . PRO A 1 108 ? -6.803 -6.435 -4.883 1.00 86.88 108 PRO A C 1
ATOM 839 O O . PRO A 1 108 ? -6.650 -5.351 -5.446 1.00 86.88 108 PRO A O 1
ATOM 842 N N . ARG A 1 109 ? -6.517 -6.612 -3.589 1.00 92.50 109 ARG A N 1
ATOM 843 C CA . ARG A 1 109 ? -6.052 -5.538 -2.707 1.00 92.50 109 ARG A CA 1
ATOM 844 C C . ARG A 1 109 ? -4.541 -5.378 -2.724 1.00 92.50 109 ARG A C 1
ATOM 846 O O . ARG A 1 109 ? -3.770 -6.341 -2.763 1.00 92.50 109 ARG A O 1
ATOM 853 N N . VAL A 1 110 ? -4.116 -4.125 -2.632 1.00 91.94 110 VAL A N 1
ATOM 854 C CA . VAL A 1 110 ? -2.710 -3.746 -2.472 1.00 91.94 110 VAL A CA 1
ATOM 855 C C . VAL A 1 110 ? -2.547 -2.988 -1.168 1.00 91.94 110 VAL A C 1
ATOM 857 O O . VAL A 1 110 ? -3.315 -2.068 -0.907 1.00 91.94 110 VAL A O 1
ATOM 860 N N . ILE A 1 111 ? -1.549 -3.355 -0.365 1.00 92.94 111 ILE A N 1
ATOM 861 C CA . ILE A 1 111 ? -1.159 -2.571 0.809 1.00 92.94 111 ILE A CA 1
ATOM 862 C C . ILE A 1 111 ? -0.395 -1.348 0.304 1.00 92.94 111 ILE A C 1
ATOM 864 O O . ILE A 1 111 ? 0.736 -1.460 -0.172 1.00 92.94 111 ILE A O 1
ATOM 868 N N . VAL A 1 112 ? -1.042 -0.189 0.381 1.00 92.88 112 VAL A N 1
ATOM 869 C CA . VAL A 1 112 ? -0.497 1.107 -0.034 1.00 92.88 112 VAL A CA 1
ATOM 870 C C . VAL A 1 112 ? 0.391 1.680 1.065 1.00 92.88 112 VAL A C 1
ATOM 872 O O . VAL A 1 112 ? 1.474 2.189 0.783 1.00 92.88 112 VAL A O 1
ATOM 875 N N . PHE A 1 113 ? -0.052 1.573 2.318 1.00 91.44 113 PHE A N 1
ATOM 876 C CA . PHE A 1 113 ? 0.653 2.118 3.473 1.00 91.44 113 PHE A CA 1
ATOM 877 C C . PHE A 1 113 ? 0.402 1.278 4.729 1.00 91.44 113 PHE A C 1
ATOM 879 O O . PHE A 1 113 ? -0.658 0.677 4.890 1.00 91.44 113 PHE A O 1
ATOM 886 N N . GLU A 1 114 ? 1.386 1.258 5.621 1.00 91.75 114 GLU A N 1
ATOM 887 C CA . GLU A 1 114 ? 1.322 0.625 6.935 1.00 91.75 114 GLU A CA 1
ATOM 888 C C . GLU A 1 114 ? 2.139 1.484 7.908 1.00 91.75 114 GLU A C 1
ATOM 890 O O . GLU A 1 114 ? 3.301 1.794 7.630 1.00 91.75 114 GLU A O 1
ATOM 895 N N . GLY A 1 115 ? 1.542 1.904 9.024 1.00 91.12 115 GLY A N 1
ATOM 896 C CA . GLY A 1 115 ? 2.225 2.777 9.973 1.00 91.12 115 GLY A CA 1
ATOM 897 C C . GLY A 1 115 ? 1.461 3.025 11.274 1.00 91.12 115 GLY A C 1
ATOM 898 O O . GLY A 1 115 ? 0.250 2.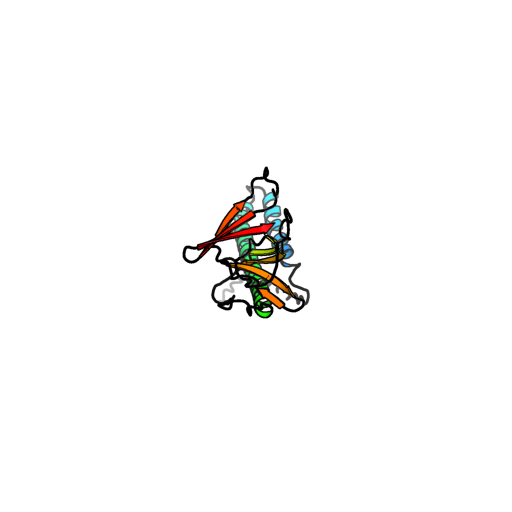803 11.340 1.00 91.12 115 GLY A O 1
ATOM 899 N N . PRO A 1 116 ? 2.166 3.455 12.335 1.00 90.75 116 PRO A N 1
ATOM 900 C CA . PRO A 1 116 ? 1.529 3.874 13.578 1.00 90.75 116 PRO A CA 1
ATOM 901 C C . PRO A 1 116 ? 0.761 5.188 13.374 1.00 90.75 116 PRO A C 1
ATOM 903 O O . PRO A 1 116 ? 1.214 6.055 12.631 1.00 90.75 116 PRO A O 1
ATOM 906 N N . LEU A 1 117 ? -0.383 5.320 14.042 1.00 88.62 117 LEU A N 1
ATOM 907 C CA . LEU A 1 117 ? -1.180 6.543 14.149 1.00 88.62 117 LEU A CA 1
ATOM 908 C C . LEU A 1 117 ? -1.715 6.671 15.576 1.00 88.62 117 LEU A C 1
ATOM 910 O O . LEU A 1 117 ? -1.920 5.665 16.260 1.00 88.62 117 LEU A O 1
ATOM 914 N N . GLU A 1 118 ? -2.023 7.886 16.011 1.00 87.00 118 GLU A N 1
ATOM 915 C CA . GLU A 1 118 ? -2.769 8.107 17.250 1.00 87.00 118 GLU A CA 1
ATOM 916 C C . GLU A 1 118 ? -4.204 8.523 16.921 1.00 87.00 118 GLU A C 1
ATOM 918 O O . GLU A 1 118 ? -4.420 9.461 16.163 1.00 87.00 118 GLU A O 1
ATOM 923 N N . VAL A 1 119 ? -5.205 7.829 17.475 1.00 84.25 119 VAL A N 1
ATOM 924 C CA . VAL A 1 119 ? -6.626 8.153 17.249 1.00 84.25 119 VAL A CA 1
ATOM 925 C C . VAL A 1 119 ? -7.226 8.788 18.487 1.00 84.25 119 VAL A C 1
ATOM 927 O O . VAL A 1 119 ? -7.291 8.162 19.551 1.00 84.25 119 VAL A O 1
ATOM 930 N N . LYS A 1 120 ? -7.772 9.993 18.334 1.00 81.19 120 LYS A N 1
ATOM 931 C CA .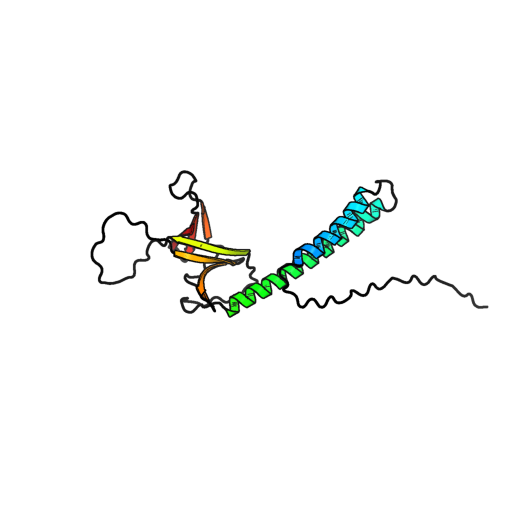 LYS A 1 120 ? -8.630 10.621 19.341 1.00 81.19 120 LYS A CA 1
ATOM 932 C C . LYS A 1 120 ? -10.082 10.235 19.058 1.00 81.19 120 LYS A C 1
ATOM 934 O O . LYS A 1 120 ? -10.732 10.753 18.153 1.00 81.19 120 LYS A O 1
ATOM 939 N N . MET A 1 121 ? -10.606 9.296 19.841 1.00 65.88 121 MET A N 1
ATOM 940 C CA . MET A 1 121 ? -12.014 8.897 19.757 1.00 65.88 121 MET A CA 1
ATOM 941 C C . MET A 1 121 ? -12.879 9.869 20.573 1.00 65.88 121 MET A C 1
ATOM 943 O O . MET A 1 121 ? -12.782 9.926 21.802 1.00 65.88 121 MET A O 1
ATOM 947 N N . ALA A 1 122 ? -13.779 10.602 19.919 1.00 59.47 122 ALA A N 1
ATOM 948 C CA . ALA A 1 122 ? -14.902 11.226 20.613 1.00 59.47 122 ALA A CA 1
ATOM 949 C C . ALA A 1 122 ? -15.903 10.111 20.975 1.00 59.47 122 ALA A C 1
ATOM 951 O O . ALA A 1 122 ? -16.399 9.434 20.083 1.00 59.47 122 ALA A O 1
ATOM 952 N N . HIS A 1 123 ? -16.110 9.848 22.274 1.00 49.47 123 HIS A N 1
ATOM 953 C CA . HIS A 1 123 ? -16.965 8.760 22.787 1.00 49.47 123 HIS A CA 1
ATOM 954 C C . HIS A 1 123 ? -18.228 8.511 21.942 1.00 49.47 123 HIS A C 1
ATOM 956 O O . HIS A 1 123 ? -19.060 9.400 21.793 1.00 49.47 123 HIS A O 1
ATOM 962 N N . SER A 1 124 ? -18.399 7.261 21.506 1.00 37.84 124 SER A N 1
ATOM 963 C CA . SER A 1 124 ? -19.716 6.645 21.355 1.00 37.84 124 SER A CA 1
ATOM 964 C C . SER A 1 124 ? -20.320 6.500 22.754 1.00 37.84 124 SER A C 1
ATOM 966 O O . SER A 1 124 ? -19.704 5.888 23.625 1.00 37.84 124 SER A O 1
ATOM 968 N N . GLU A 1 125 ? -21.505 7.056 22.980 1.00 39.84 125 GLU A N 1
ATOM 969 C CA . GLU A 1 125 ? -22.326 6.791 24.163 1.00 39.84 125 GLU A CA 1
ATOM 970 C C . GLU A 1 125 ? -22.661 5.294 24.210 1.00 39.84 125 GLU A C 1
ATOM 972 O O . GLU A 1 125 ? -23.445 4.823 23.392 1.00 39.84 125 GLU A O 1
ATOM 977 N N . LYS A 1 126 ? -22.015 4.528 25.095 1.00 40.16 126 LYS A N 1
ATOM 978 C CA . LYS A 1 126 ? -22.457 3.209 25.590 1.00 40.16 126 LYS A CA 1
ATOM 979 C C . LYS A 1 126 ? -21.457 2.693 26.627 1.00 40.16 126 LYS A C 1
ATOM 981 O O . LYS A 1 126 ? -20.752 1.727 26.394 1.00 40.16 126 LYS A O 1
ATOM 986 N N . ASP A 1 127 ? -21.428 3.350 27.777 1.00 39.19 127 ASP A N 1
ATOM 987 C CA . ASP A 1 127 ? -21.166 2.662 29.038 1.00 39.19 127 ASP A CA 1
ATOM 988 C C . ASP A 1 127 ? -22.302 3.077 29.965 1.00 39.19 127 ASP A C 1
ATOM 990 O O . ASP A 1 127 ? -22.364 4.198 30.475 1.00 39.19 127 ASP A O 1
ATOM 994 N N . GLY A 1 128 ? -23.291 2.191 30.043 1.00 37.06 128 GLY A N 1
ATOM 995 C CA . GLY A 1 128 ? -24.345 2.278 31.029 1.00 37.06 128 GLY A CA 1
ATOM 996 C C . GLY A 1 128 ? -23.748 2.042 32.410 1.00 37.06 128 GLY A C 1
ATOM 997 O O . GLY A 1 128 ? -23.081 1.042 32.638 1.00 37.06 128 GLY A O 1
ATOM 998 N N . GLU A 1 129 ? -24.075 2.974 33.296 1.00 40.19 129 GLU A N 1
ATOM 999 C CA . GLU A 1 129 ? -24.077 2.852 34.751 1.00 40.19 129 GLU A CA 1
ATOM 1000 C C . GLU A 1 129 ? -22.732 2.880 35.504 1.00 40.19 129 GLU A C 1
ATOM 1002 O O . GLU A 1 129 ? -21.811 2.102 35.296 1.00 40.19 129 GLU A O 1
ATOM 1007 N N . LEU A 1 130 ? -22.733 3.782 36.499 1.00 39.41 130 LEU A N 1
ATOM 1008 C CA . LEU A 1 130 ? -21.819 3.920 37.640 1.00 39.41 130 LEU A CA 1
ATOM 1009 C C . LEU A 1 130 ? -20.464 4.601 37.386 1.00 39.41 130 LEU A C 1
ATOM 1011 O O . LEU A 1 130 ? -19.399 4.001 37.461 1.00 39.41 130 LEU A O 1
ATOM 1015 N N . GLY A 1 131 ? -20.498 5.932 37.275 1.00 30.56 131 GLY A N 1
ATOM 1016 C CA . GLY A 1 131 ? -19.295 6.753 37.416 1.00 30.56 131 GLY A CA 1
ATOM 1017 C C . GLY A 1 131 ? -19.597 8.236 37.574 1.00 30.56 131 GLY A C 1
ATOM 1018 O O . GLY A 1 131 ? -19.830 8.946 36.607 1.00 30.56 131 GLY A O 1
ATOM 1019 N N . ARG A 1 132 ? -19.617 8.705 38.819 1.00 35.69 132 ARG A N 1
ATOM 1020 C CA . ARG A 1 132 ? -19.833 10.102 39.217 1.00 35.69 132 ARG A CA 1
ATOM 1021 C C . ARG A 1 132 ? -18.842 11.061 38.537 1.00 35.69 132 ARG A C 1
ATOM 1023 O O . ARG A 1 132 ? -17.668 10.741 38.420 1.00 35.69 132 ARG A O 1
ATOM 1030 N N . LYS A 1 133 ? -19.348 12.257 38.197 1.00 45.56 133 LYS A N 1
ATOM 1031 C CA . LYS A 1 133 ? -18.655 13.557 38.064 1.00 45.56 133 LYS A CA 1
ATOM 1032 C C . LYS A 1 133 ? -17.118 13.491 38.154 1.00 45.56 133 LYS A C 1
ATOM 1034 O O . LYS A 1 133 ? -16.588 13.339 39.251 1.00 45.56 133 LYS A O 1
ATOM 1039 N N . SER A 1 134 ? -16.418 13.754 37.049 1.00 37.16 134 SER A N 1
ATOM 1040 C CA . SER A 1 134 ? -15.048 14.273 37.118 1.00 37.16 134 SER A CA 1
ATOM 1041 C C . SER A 1 134 ? -14.922 15.577 36.343 1.00 37.16 134 SER A C 1
ATOM 1043 O O . SER A 1 134 ? -15.385 15.698 35.211 1.00 37.16 134 SER A O 1
ATOM 1045 N N . ASP A 1 135 ? -14.278 16.520 37.009 1.00 37.31 135 ASP A N 1
ATOM 1046 C CA . ASP A 1 135 ? -13.998 17.896 36.650 1.00 37.31 135 ASP A CA 1
ATOM 1047 C C . ASP A 1 135 ? -13.343 18.141 35.281 1.00 37.31 135 ASP A C 1
ATOM 1049 O O . ASP A 1 135 ? -12.609 17.322 34.733 1.00 37.31 135 ASP A O 1
ATOM 1053 N N . LYS A 1 136 ? -13.600 19.361 34.792 1.00 40.69 136 LYS A N 1
ATOM 1054 C CA . LYS A 1 136 ? -12.764 20.224 33.941 1.00 40.69 136 LYS A CA 1
ATOM 1055 C C . LYS A 1 136 ? -11.459 19.609 33.389 1.00 40.69 136 LYS A C 1
ATOM 1057 O O . LYS A 1 136 ? -10.483 19.431 34.109 1.00 40.69 136 LYS A O 1
ATOM 1062 N N . GLY A 1 137 ? -11.388 19.505 32.058 1.00 37.75 137 GLY A N 1
ATOM 1063 C CA . GLY A 1 137 ? -10.161 19.843 31.323 1.00 37.75 137 GLY A CA 1
ATOM 1064 C C . GLY A 1 137 ? -9.105 18.756 31.105 1.00 37.75 137 GLY A C 1
ATOM 1065 O O . GLY A 1 137 ? -7.952 19.107 30.879 1.00 37.75 137 GLY A O 1
ATOM 1066 N N . LYS A 1 138 ? -9.443 17.462 31.116 1.00 40.03 138 LYS A N 1
ATOM 1067 C CA . LYS A 1 138 ? -8.521 16.431 30.605 1.00 40.03 138 LYS A CA 1
ATOM 1068 C C . LYS A 1 138 ? -8.884 16.071 29.165 1.00 40.03 138 LYS A C 1
ATOM 1070 O O . LYS A 1 138 ? -9.871 15.376 28.930 1.00 40.03 138 LYS A O 1
ATOM 1075 N N . MET A 1 139 ? -8.094 16.574 28.208 1.00 47.03 139 MET A N 1
ATOM 1076 C CA . MET A 1 139 ? -8.046 16.044 26.840 1.00 47.03 139 MET A CA 1
ATOM 1077 C C . MET A 1 139 ? -7.962 14.516 26.932 1.00 47.03 139 MET A C 1
ATOM 1079 O O . MET A 1 139 ? -7.096 13.981 27.627 1.00 47.03 139 MET A O 1
ATOM 1083 N N . LYS A 1 140 ? -8.909 13.819 26.298 1.00 57.22 140 LYS A N 1
ATOM 1084 C CA . LYS A 1 140 ? -8.928 12.354 26.265 1.00 57.22 140 LYS A CA 1
ATOM 1085 C C . LYS A 1 140 ? -7.628 11.886 25.611 1.00 57.22 140 LYS A C 1
ATOM 1087 O O . LYS A 1 140 ? -7.332 12.321 24.502 1.00 57.22 140 LYS A O 1
ATOM 1092 N N . GLN A 1 141 ? -6.858 11.056 26.317 1.00 62.56 141 GLN A N 1
ATOM 1093 C CA . GLN A 1 141 ? -5.623 10.467 25.794 1.00 62.56 141 GLN A CA 1
ATOM 1094 C C . GLN A 1 141 ? -5.934 9.747 24.480 1.00 62.56 141 GLN A C 1
ATOM 1096 O O . GLN A 1 141 ? -6.865 8.936 24.431 1.00 62.56 141 GLN A O 1
ATOM 1101 N N . GLY A 1 142 ? -5.202 10.081 23.416 1.00 70.06 142 GLY A N 1
ATOM 1102 C CA . GLY A 1 142 ? -5.324 9.373 22.155 1.00 70.06 142 GLY A CA 1
ATOM 1103 C C . GLY A 1 142 ? -4.837 7.938 22.313 1.00 70.06 142 GLY A C 1
ATOM 1104 O O . GLY A 1 142 ? -4.029 7.602 23.183 1.00 70.06 142 GLY A O 1
ATOM 1105 N N . ARG A 1 143 ? -5.419 7.050 21.512 1.00 82.56 143 ARG A N 1
ATOM 1106 C CA . ARG A 1 143 ? -5.059 5.637 21.501 1.00 82.56 143 ARG A CA 1
ATOM 1107 C C . ARG A 1 143 ? -4.082 5.402 20.365 1.00 82.56 143 ARG A C 1
ATOM 1109 O O . ARG A 1 143 ? -4.420 5.686 19.220 1.00 82.56 143 ARG A O 1
ATOM 1116 N N . GLU A 1 144 ? -2.924 4.828 20.670 1.00 87.12 144 GLU A N 1
ATOM 1117 C CA . GLU A 1 144 ? -1.999 4.362 19.640 1.00 87.12 144 GLU A CA 1
ATOM 1118 C C . GLU A 1 144 ? -2.616 3.176 18.888 1.00 87.12 144 GLU A C 1
ATOM 1120 O O . GLU A 1 144 ? -3.097 2.197 19.478 1.00 87.12 144 GLU A O 1
ATOM 1125 N N . VAL A 1 145 ? -2.637 3.285 17.566 1.00 91.38 145 VAL A N 1
ATOM 1126 C CA . VAL A 1 145 ? -3.143 2.273 16.645 1.00 91.38 145 VAL A CA 1
ATOM 1127 C C . VAL A 1 145 ? -2.141 2.076 15.520 1.00 91.38 145 VAL A C 1
ATOM 1129 O O . VAL A 1 145 ? -1.277 2.907 15.259 1.00 91.38 145 VAL A O 1
ATOM 1132 N N . HIS A 1 146 ? -2.279 0.968 14.812 1.00 92.88 146 HIS A N 1
ATOM 1133 C CA . HIS A 1 146 ? -1.538 0.707 13.595 1.00 92.88 146 HIS A CA 1
ATOM 1134 C C . HIS A 1 146 ? -2.507 0.720 12.416 1.00 92.88 146 HIS A C 1
ATOM 1136 O O . HIS A 1 146 ? -3.433 -0.097 12.351 1.00 92.88 146 HIS A O 1
ATOM 1142 N N . ALA A 1 147 ? -2.331 1.681 11.518 1.00 92.75 147 ALA A N 1
ATOM 1143 C CA . ALA A 1 147 ? -3.154 1.837 10.336 1.00 92.75 147 ALA A CA 1
ATOM 1144 C C . ALA A 1 147 ? -2.561 1.058 9.168 1.00 92.75 147 ALA A C 1
ATOM 1146 O O . ALA A 1 147 ? -1.377 1.176 8.858 1.00 92.75 147 ALA A O 1
ATOM 1147 N N . ILE A 1 148 ? -3.416 0.292 8.501 1.00 94.75 148 ILE A N 1
ATOM 1148 C CA . ILE A 1 148 ? -3.089 -0.429 7.277 1.00 94.75 148 ILE A CA 1
ATOM 1149 C C . ILE A 1 148 ? -4.023 0.091 6.193 1.00 94.75 148 ILE A C 1
ATOM 1151 O O . ILE A 1 148 ? -5.237 -0.119 6.246 1.00 94.75 148 ILE A O 1
ATOM 1155 N N . LEU A 1 149 ? -3.452 0.790 5.219 1.00 94.56 149 LEU A N 1
ATOM 1156 C CA . LEU A 1 149 ? -4.162 1.323 4.069 1.00 94.56 149 LEU A CA 1
ATOM 1157 C C . LEU A 1 149 ? -4.065 0.326 2.917 1.00 94.56 149 LEU A C 1
ATOM 1159 O O . LEU A 1 149 ? -2.990 0.102 2.355 1.00 94.56 149 LEU A O 1
ATOM 1163 N N . LEU A 1 150 ? -5.199 -0.264 2.570 1.00 95.06 150 LEU A N 1
ATOM 1164 C CA . LEU A 1 150 ? -5.389 -1.066 1.370 1.00 95.06 150 LEU A CA 1
ATOM 1165 C C . LEU A 1 150 ? -5.872 -0.161 0.228 1.00 95.06 150 LEU A C 1
ATOM 1167 O O . LEU A 1 150 ? -6.224 0.994 0.437 1.00 95.06 150 LEU A O 1
ATOM 1171 N N . SER A 1 151 ? -5.901 -0.678 -0.995 1.00 94.19 151 SER A N 1
ATOM 1172 C CA . SER A 1 151 ? -6.343 0.069 -2.182 1.00 94.19 151 SER A CA 1
ATOM 1173 C C . SER A 1 151 ? -7.801 0.550 -2.128 1.00 94.19 151 SER A C 1
ATOM 1175 O O . SER A 1 151 ? -8.153 1.502 -2.814 1.00 94.19 151 SER A O 1
ATOM 1177 N N . ASP A 1 152 ? -8.648 -0.115 -1.346 1.00 93.31 152 ASP A N 1
ATOM 1178 C CA . ASP A 1 152 ? -10.096 0.108 -1.242 1.00 93.31 152 ASP A CA 1
ATOM 1179 C C . ASP A 1 152 ? -10.582 0.334 0.203 1.00 93.31 152 ASP A C 1
ATOM 1181 O O . ASP A 1 152 ? -11.677 0.863 0.412 1.00 93.31 152 ASP A O 1
ATOM 1185 N N . LEU A 1 153 ? -9.779 -0.040 1.203 1.00 93.88 153 LEU A N 1
ATOM 1186 C CA . LEU A 1 153 ? -10.146 -0.049 2.620 1.00 93.88 153 LEU A CA 1
ATOM 1187 C C . LEU A 1 153 ? -9.013 0.480 3.499 1.00 93.88 153 LEU A C 1
ATOM 1189 O O . LEU A 1 153 ? -7.837 0.295 3.207 1.00 93.88 153 LEU A O 1
ATOM 1193 N N . MET A 1 154 ? -9.369 1.042 4.645 1.00 93.12 154 MET A N 1
ATOM 1194 C CA . MET A 1 154 ? -8.450 1.318 5.742 1.00 93.12 154 MET A CA 1
ATOM 1195 C C . MET A 1 154 ? -8.802 0.431 6.935 1.00 93.12 154 MET A C 1
ATOM 1197 O O . MET A 1 154 ? -9.957 0.369 7.365 1.00 93.12 154 MET A O 1
ATOM 1201 N N . LEU A 1 155 ? -7.797 -0.250 7.482 1.00 93.88 155 LEU A N 1
ATOM 1202 C CA . LEU A 1 155 ? -7.908 -1.039 8.703 1.00 93.88 155 LEU A CA 1
ATOM 1203 C C . LEU A 1 155 ? -7.181 -0.320 9.832 1.00 93.88 155 LEU A C 1
ATOM 1205 O O . LEU A 1 155 ? -6.013 0.041 9.704 1.00 93.88 155 LEU A O 1
ATOM 1209 N N . LEU A 1 156 ? -7.866 -0.160 10.959 1.00 92.50 156 LEU A N 1
ATOM 1210 C CA . LEU A 1 156 ? -7.262 0.306 12.199 1.00 92.50 156 LEU A CA 1
ATOM 1211 C C . LEU A 1 156 ? -7.074 -0.900 13.098 1.00 92.50 156 LEU A C 1
ATOM 1213 O O . LEU A 1 156 ? -8.029 -1.622 13.403 1.00 92.50 156 LEU A O 1
ATOM 1217 N N . THR A 1 157 ? -5.832 -1.138 13.492 1.00 93.81 157 THR A N 1
ATOM 1218 C CA . THR A 1 157 ? -5.441 -2.368 14.168 1.00 93.81 157 THR A CA 1
ATOM 1219 C C . THR A 1 157 ? -4.649 -2.084 15.436 1.00 93.81 157 THR A C 1
ATOM 1221 O O . THR A 1 157 ? -4.081 -1.012 15.619 1.00 93.81 157 THR A O 1
ATOM 1224 N N . SER A 1 158 ? -4.633 -3.050 16.346 1.00 91.81 158 SER A N 1
ATOM 1225 C CA . SER A 1 158 ? -3.751 -3.079 17.504 1.00 91.81 158 SER A CA 1
ATOM 1226 C C . SER A 1 158 ? -2.840 -4.289 17.363 1.00 91.81 158 SER A C 1
ATOM 1228 O O . SER A 1 158 ? -3.303 -5.420 17.178 1.00 91.81 158 SER A O 1
ATOM 1230 N N . LYS A 1 159 ? -1.533 -4.036 17.406 1.00 84.12 159 LYS A N 1
ATOM 1231 C CA . LYS A 1 159 ? -0.515 -5.069 17.256 1.00 84.12 159 LYS A CA 1
ATOM 1232 C C . LYS A 1 159 ? -0.392 -5.858 18.559 1.00 84.12 159 LYS A C 1
ATOM 1234 O O . LYS A 1 159 ? -0.089 -5.286 19.603 1.00 84.12 159 LYS A O 1
ATOM 1239 N N . LYS A 1 160 ? -0.618 -7.168 18.495 1.00 83.06 160 LYS A N 1
ATOM 1240 C CA . LYS A 1 160 ? -0.246 -8.135 19.538 1.00 83.06 160 LYS A CA 1
ATOM 1241 C C . LYS A 1 160 ? 0.995 -8.918 19.070 1.00 83.06 160 LYS A C 1
ATOM 1243 O O . LYS A 1 160 ? 1.324 -8.834 17.886 1.00 83.06 160 LYS A O 1
ATOM 1248 N N . PRO A 1 161 ? 1.681 -9.671 19.951 1.00 78.44 161 PRO A N 1
ATOM 1249 C CA . PRO A 1 161 ? 2.896 -10.409 19.588 1.00 78.44 161 PRO A CA 1
ATOM 1250 C C . PRO A 1 161 ? 2.705 -11.332 18.376 1.00 78.44 161 PRO A C 1
ATOM 1252 O O . PRO A 1 161 ? 3.521 -11.303 17.460 1.00 78.44 161 PRO A O 1
ATOM 1255 N N . ASP A 1 162 ? 1.573 -12.043 18.333 1.00 84.94 162 ASP A N 1
ATOM 1256 C CA . ASP A 1 162 ? 1.310 -13.090 17.335 1.00 84.94 162 ASP A CA 1
ATOM 1257 C C . ASP A 1 162 ? 0.110 -12.790 16.417 1.00 84.94 162 ASP A C 1
ATOM 1259 O O . ASP A 1 162 ? -0.219 -13.584 15.539 1.00 84.94 162 ASP A O 1
ATOM 1263 N N . SER A 1 163 ? -0.573 -11.654 16.606 1.00 91.38 163 SER A N 1
ATOM 1264 C CA . SER A 1 163 ? -1.793 -11.322 15.854 1.00 91.38 163 SER A CA 1
ATOM 1265 C C . SER A 1 163 ? -1.982 -9.818 15.666 1.00 91.38 163 SER A C 1
ATOM 1267 O O . SER A 1 163 ? -1.603 -9.015 16.520 1.00 91.38 163 SER A O 1
ATOM 1269 N N . VAL A 1 164 ? -2.673 -9.433 14.602 1.00 92.06 164 VAL A N 1
ATOM 1270 C CA . VAL A 1 164 ? -3.072 -8.061 14.292 1.00 92.06 164 VAL A CA 1
ATOM 1271 C C . VAL A 1 164 ? -4.578 -7.947 14.501 1.00 92.06 164 VAL A C 1
ATOM 1273 O O . VAL A 1 164 ? -5.364 -8.392 13.669 1.00 92.06 164 VAL A O 1
ATOM 1276 N N . LYS A 1 165 ? -5.000 -7.369 15.630 1.00 93.31 165 LYS A N 1
ATOM 1277 C CA . LYS A 1 165 ? -6.425 -7.268 15.966 1.00 93.31 165 LYS A CA 1
ATOM 1278 C C . LYS A 1 165 ? -7.044 -6.026 15.352 1.00 93.31 165 LYS A C 1
ATOM 1280 O O . LYS A 1 165 ? -6.581 -4.922 15.628 1.00 93.31 165 LYS A O 1
ATOM 1285 N N . VAL A 1 166 ? -8.123 -6.183 14.593 1.00 92.06 166 VAL A N 1
ATOM 1286 C CA . VAL A 1 166 ? -8.867 -5.049 14.032 1.00 92.06 166 VAL A CA 1
ATOM 1287 C C . VAL A 1 166 ? -9.735 -4.413 15.121 1.00 92.06 166 VAL A C 1
ATOM 1289 O O . VAL A 1 166 ? -10.591 -5.074 15.707 1.00 92.06 166 VAL A O 1
ATOM 1292 N N . ILE A 1 167 ? -9.508 -3.134 15.429 1.00 89.25 167 ILE A N 1
ATOM 1293 C CA . ILE A 1 167 ? -10.153 -2.456 16.571 1.00 89.25 167 ILE A CA 1
ATOM 1294 C C . ILE A 1 167 ? -11.411 -1.665 16.199 1.00 89.25 167 ILE A C 1
ATOM 1296 O O . ILE A 1 167 ? -12.214 -1.372 17.080 1.00 89.25 167 ILE A O 1
ATOM 1300 N N . LEU A 1 168 ? -11.583 -1.319 14.923 1.00 85.88 168 LEU A N 1
ATOM 1301 C CA . LEU A 1 168 ? -12.751 -0.613 14.393 1.00 85.88 168 LEU A CA 1
ATOM 1302 C C . LEU A 1 168 ? -13.265 -1.303 13.133 1.00 85.88 168 LEU A C 1
ATOM 1304 O O . LEU A 1 168 ? -12.531 -2.054 12.496 1.00 85.88 168 LEU A O 1
ATOM 1308 N N . GLN A 1 169 ? -14.516 -1.027 12.755 1.00 88.69 169 GLN A N 1
ATOM 1309 C CA . GLN A 1 169 ? -15.020 -1.498 11.467 1.00 88.69 169 GLN A CA 1
ATOM 1310 C C . GLN A 1 169 ? -14.122 -0.983 10.328 1.00 88.69 169 GLN A C 1
ATOM 1312 O O . GLN A 1 169 ? -13.698 0.176 10.378 1.00 88.69 169 GLN A O 1
ATOM 1317 N N . PRO A 1 170 ? -13.817 -1.822 9.320 1.00 91.12 170 PRO A N 1
ATOM 1318 C CA . PRO A 1 170 ? -13.063 -1.400 8.146 1.00 91.12 170 PRO A CA 1
ATOM 1319 C C . PRO A 1 170 ? -13.705 -0.179 7.500 1.00 91.12 170 PRO A C 1
ATOM 1321 O O . PRO A 1 170 ? -14.915 -0.156 7.269 1.00 91.12 170 PRO A O 1
ATOM 1324 N N . ILE A 1 171 ? -12.891 0.824 7.188 1.00 90.00 171 ILE A N 1
ATOM 1325 C CA . ILE A 1 171 ? -13.377 2.069 6.605 1.00 90.00 171 ILE A CA 1
ATOM 1326 C C . ILE A 1 171 ? -13.168 1.996 5.097 1.00 90.00 171 ILE A C 1
ATOM 1328 O O . ILE A 1 171 ? -12.035 1.902 4.629 1.00 90.00 171 ILE A O 1
ATOM 1332 N N . ALA A 1 172 ? -14.252 2.025 4.328 1.00 90.38 172 ALA A N 1
ATOM 1333 C CA . ALA A 1 172 ? -14.171 2.025 2.875 1.00 90.38 172 ALA A CA 1
ATOM 1334 C C . ALA A 1 172 ? -13.684 3.380 2.349 1.00 90.38 172 ALA A C 1
ATOM 1336 O O . ALA A 1 172 ? -14.261 4.423 2.661 1.00 90.38 172 ALA A O 1
ATOM 1337 N N . LEU A 1 173 ? -12.640 3.368 1.518 1.00 90.25 173 LEU A N 1
ATOM 1338 C CA . LEU A 1 173 ? -11.990 4.597 1.054 1.00 90.25 173 LEU A CA 1
ATOM 1339 C C . LEU A 1 173 ? -12.873 5.423 0.120 1.00 90.25 173 LEU A C 1
ATOM 1341 O O . LEU A 1 173 ? -12.783 6.645 0.118 1.00 90.25 173 LEU A O 1
ATOM 1345 N N . PHE A 1 174 ? -13.774 4.783 -0.627 1.00 86.81 174 PHE A N 1
ATOM 1346 C CA . PHE A 1 174 ? -14.702 5.493 -1.512 1.00 86.81 174 PHE A CA 1
ATOM 1347 C C . PHE A 1 174 ? -15.745 6.338 -0.756 1.00 86.81 174 PHE A C 1
ATOM 1349 O O . PHE A 1 174 ? -16.424 7.155 -1.371 1.00 86.81 174 PHE A O 1
ATOM 1356 N N . GLN A 1 175 ? -15.880 6.150 0.563 1.00 82.00 175 GLN A N 1
ATOM 1357 C CA . GLN A 1 175 ? -16.778 6.917 1.440 1.00 82.00 175 GLN A CA 1
ATOM 1358 C C . GLN A 1 175 ? -16.015 7.842 2.393 1.00 82.00 175 GLN A C 1
ATOM 1360 O O . GLN A 1 175 ? -16.605 8.363 3.342 1.00 82.00 175 GLN A O 1
ATOM 1365 N N . LEU A 1 176 ? -14.707 8.004 2.176 1.00 86.19 176 LEU A N 1
ATOM 1366 C CA . LEU A 1 176 ? -13.809 8.725 3.061 1.00 86.19 176 LEU A CA 1
ATOM 1367 C C . LEU A 1 176 ? -13.535 10.128 2.519 1.00 86.19 176 LEU A C 1
ATOM 1369 O O . LEU A 1 176 ? -13.127 10.299 1.371 1.00 86.19 176 LEU A O 1
ATOM 1373 N N . LEU A 1 177 ? -13.690 11.130 3.376 1.00 86.19 177 LEU A N 1
ATOM 1374 C CA . LEU A 1 177 ? -13.183 12.476 3.146 1.00 86.19 177 LEU A CA 1
ATOM 1375 C C . LEU A 1 177 ? -12.068 12.756 4.147 1.00 86.19 177 LEU A C 1
ATOM 1377 O O . LEU A 1 177 ? -12.249 12.582 5.353 1.00 86.19 177 LEU A O 1
ATOM 1381 N N . VAL A 1 178 ? -10.922 13.197 3.636 1.00 88.38 178 VAL A N 1
ATOM 1382 C CA . VAL A 1 178 ? -9.777 13.618 4.448 1.00 88.38 178 VAL A CA 1
ATOM 1383 C C . VAL A 1 178 ? -9.812 15.134 4.566 1.00 88.38 178 VAL A C 1
ATOM 1385 O O . VAL A 1 178 ? -9.967 15.832 3.562 1.00 88.38 178 VAL A O 1
ATOM 1388 N N . ARG A 1 179 ? -9.680 15.651 5.786 1.00 85.25 179 ARG A N 1
ATOM 1389 C CA . ARG A 1 179 ? -9.582 17.086 6.041 1.00 85.25 179 ARG A CA 1
ATOM 1390 C C . ARG A 1 179 ? -8.423 17.378 6.976 1.00 85.25 179 ARG A C 1
ATOM 1392 O O . ARG A 1 179 ? -8.459 16.997 8.143 1.00 85.25 179 ARG A O 1
ATOM 1399 N N . ASP A 1 180 ? -7.449 18.116 6.470 1.00 83.69 180 ASP A N 1
ATOM 1400 C CA . ASP A 1 180 ? -6.312 18.560 7.268 1.00 83.69 180 ASP A CA 1
ATOM 1401 C C . ASP A 1 180 ? -6.747 19.607 8.299 1.00 83.69 180 ASP A C 1
ATOM 1403 O O . ASP A 1 180 ? -7.599 20.468 8.029 1.00 83.69 180 ASP A O 1
ATOM 1407 N N . VAL A 1 181 ? -6.160 19.542 9.493 1.00 76.62 181 VAL A N 1
ATOM 1408 C CA . VAL A 1 181 ? -6.331 20.585 10.504 1.00 76.62 181 VAL A CA 1
ATOM 1409 C C . VAL A 1 181 ? -5.442 21.764 10.132 1.00 76.62 181 VAL A C 1
ATOM 1411 O O . VAL A 1 181 ? -4.251 21.610 9.876 1.00 76.62 181 VAL A O 1
ATOM 1414 N N . ALA A 1 182 ? -6.035 22.959 10.061 1.00 68.38 182 ALA A N 1
ATOM 1415 C CA . ALA A 1 182 ? -5.308 24.163 9.676 1.00 68.38 182 ALA A CA 1
ATOM 1416 C C . ALA A 1 182 ? -4.080 24.367 10.578 1.00 68.38 182 ALA A C 1
ATOM 1418 O O . ALA A 1 182 ? -4.180 24.255 11.798 1.00 68.38 182 ALA A O 1
ATOM 1419 N N . ALA A 1 183 ? -2.945 24.737 9.978 1.00 59.19 183 ALA A N 1
ATOM 1420 C CA . ALA A 1 183 ? -1.666 24.894 10.676 1.00 59.19 183 ALA A CA 1
ATOM 1421 C C . ALA A 1 183 ? -1.683 25.930 11.822 1.00 59.19 183 ALA A C 1
ATOM 1423 O O . ALA A 1 183 ? -0.766 25.975 12.636 1.00 59.19 183 ALA A O 1
ATOM 1424 N N . THR A 1 184 ? -2.715 26.775 11.879 1.00 56.41 184 THR A N 1
ATOM 1425 C CA . THR A 1 184 ? -2.939 27.789 12.917 1.00 56.41 184 THR A CA 1
ATOM 1426 C C . THR A 1 184 ? -3.758 27.287 14.110 1.00 56.41 184 THR A C 1
ATOM 1428 O O . THR A 1 184 ? -3.892 28.008 15.097 1.00 56.41 184 THR A O 1
ATOM 1431 N N . ALA A 1 185 ? -4.319 26.078 14.039 1.00 61.22 185 ALA A N 1
ATOM 1432 C CA . ALA A 1 185 ? -5.013 25.442 15.151 1.00 61.22 185 ALA A CA 1
ATOM 1433 C C . ALA A 1 185 ? -4.017 24.740 16.091 1.00 61.22 185 ALA A C 1
ATOM 1435 O O . ALA A 1 185 ? -2.900 24.403 15.705 1.00 61.22 185 ALA A O 1
ATOM 1436 N N . THR A 1 186 ? -4.431 24.500 17.337 1.00 58.62 186 THR A N 1
ATOM 1437 C CA . THR A 1 186 ? -3.588 23.945 18.414 1.00 58.62 186 THR A CA 1
ATOM 1438 C C . THR A 1 186 ? -3.001 22.556 18.124 1.00 58.62 186 THR A C 1
ATOM 1440 O O . THR A 1 186 ? -2.045 22.176 18.789 1.00 58.62 186 THR A O 1
ATOM 1443 N N . ASP A 1 187 ? -3.512 21.844 17.112 1.00 59.91 187 ASP A N 1
ATOM 1444 C CA . ASP A 1 187 ? -3.072 20.510 16.685 1.00 59.91 187 ASP A CA 1
ATOM 1445 C C . ASP A 1 187 ? -2.738 20.480 15.172 1.00 59.91 187 ASP A C 1
ATOM 1447 O O . ASP A 1 187 ? -3.345 19.758 14.385 1.00 59.91 187 ASP A O 1
ATOM 1451 N N . ALA A 1 188 ? -1.753 21.273 14.736 1.00 61.50 188 ALA A N 1
ATOM 1452 C CA . ALA A 1 188 ? -1.335 21.415 13.327 1.00 61.50 188 ALA A CA 1
ATOM 1453 C C . ALA A 1 188 ? -0.780 20.138 12.647 1.00 61.50 188 ALA A C 1
ATOM 1455 O O . ALA A 1 188 ? -0.383 20.184 11.484 1.00 61.50 188 ALA A O 1
ATOM 1456 N N . LYS A 1 189 ? -0.696 19.017 13.373 1.00 74.62 189 LYS A N 1
ATOM 1457 C CA . LYS A 1 189 ? -0.292 17.700 12.849 1.00 74.62 189 LYS A CA 1
ATOM 1458 C C . LYS A 1 189 ? -1.465 16.731 12.706 1.00 74.62 189 LYS A C 1
ATOM 1460 O O . LYS A 1 189 ? -1.267 15.637 12.192 1.00 74.62 189 LYS A O 1
ATOM 1465 N N . SER A 1 190 ? -2.657 17.126 13.148 1.00 81.50 190 SER A N 1
ATOM 1466 C CA . SER A 1 190 ? -3.838 16.282 13.063 1.00 81.50 190 SER A CA 1
ATOM 1467 C C . SER A 1 190 ? -4.475 16.325 11.675 1.00 81.50 190 SER A C 1
ATOM 1469 O O . SER A 1 190 ? -4.433 17.337 10.970 1.00 81.50 190 SER A O 1
ATOM 1471 N N . PHE A 1 191 ? -5.185 15.258 11.329 1.00 86.06 191 PHE A N 1
ATOM 1472 C CA . PHE A 1 191 ? -6.153 15.239 10.238 1.00 86.06 191 PHE A CA 1
ATOM 1473 C C . PHE A 1 191 ? -7.441 14.539 10.675 1.00 86.06 191 PHE A C 1
ATOM 1475 O O . PHE A 1 191 ? -7.447 13.658 11.537 1.00 86.06 191 PHE A O 1
ATOM 1482 N N . TYR A 1 192 ? -8.556 14.933 10.068 1.00 85.62 192 TYR A N 1
ATOM 1483 C CA . TYR A 1 192 ? -9.851 14.300 10.270 1.00 85.62 192 TYR A CA 1
ATOM 1484 C C . TYR A 1 192 ? -10.170 13.371 9.105 1.00 85.62 192 TYR A C 1
ATOM 1486 O O . TYR A 1 192 ? -10.082 13.761 7.939 1.00 85.62 192 TYR A O 1
ATOM 1494 N N . LEU A 1 193 ? -10.615 12.161 9.430 1.00 87.38 193 LEU A N 1
ATOM 1495 C CA . LEU A 1 193 ? -11.306 11.283 8.497 1.00 87.38 193 LEU A CA 1
ATOM 1496 C C . LEU A 1 193 ? -12.798 11.342 8.776 1.00 87.38 193 LEU A C 1
ATOM 1498 O O . LEU A 1 193 ? -13.245 10.992 9.869 1.00 87.38 193 LEU A O 1
ATOM 1502 N N . LEU A 1 194 ? -13.566 11.757 7.776 1.00 84.12 194 LEU A N 1
ATOM 1503 C CA . LEU A 1 194 ? -15.017 11.677 7.795 1.00 84.12 194 LEU A CA 1
ATOM 1504 C C . LEU A 1 194 ? -15.447 10.490 6.937 1.00 84.12 194 LEU A C 1
ATOM 1506 O O . LEU A 1 194 ? -15.153 10.456 5.744 1.00 84.12 194 LEU A O 1
ATOM 1510 N N . SER A 1 195 ? -16.142 9.526 7.536 1.00 83.44 195 SER A N 1
ATOM 1511 C CA . SER A 1 195 ? -16.753 8.406 6.824 1.00 83.44 195 SER A CA 1
ATOM 1512 C C . SER A 1 195 ? -18.269 8.573 6.767 1.00 83.44 195 SER A C 1
ATOM 1514 O O . SER A 1 195 ? -18.917 8.920 7.757 1.00 83.44 195 SER A O 1
ATOM 1516 N N . LEU A 1 196 ? -18.844 8.338 5.588 1.00 78.50 196 LEU A N 1
ATOM 1517 C CA . LEU A 1 196 ? -20.287 8.386 5.352 1.00 78.50 196 LEU A CA 1
ATOM 1518 C C . LEU A 1 196 ? -20.816 6.960 5.215 1.00 78.50 196 LEU A C 1
ATOM 1520 O O . LEU A 1 196 ? -20.736 6.362 4.145 1.00 78.50 196 LEU A O 1
ATOM 1524 N N . THR A 1 197 ? -21.362 6.404 6.293 1.00 71.44 197 THR A N 1
ATOM 1525 C CA . THR A 1 197 ? -21.922 5.043 6.300 1.00 71.44 197 THR A CA 1
ATOM 1526 C C . THR A 1 197 ? -23.405 5.101 6.632 1.00 71.44 197 THR A C 1
ATOM 1528 O O . THR A 1 197 ? -23.795 5.604 7.678 1.00 71.44 197 THR A O 1
ATOM 1531 N N . GLY A 1 198 ? -24.260 4.625 5.720 1.00 66.19 198 GLY A N 1
ATOM 1532 C CA . GLY A 1 198 ? -25.702 4.487 5.976 1.00 66.19 198 GLY A CA 1
ATOM 1533 C C . GLY A 1 198 ? -26.446 5.787 6.322 1.00 66.19 198 GLY A C 1
ATOM 1534 O O . GLY A 1 198 ? -27.470 5.730 6.991 1.00 66.19 198 GLY A O 1
ATOM 1535 N N . GLY A 1 199 ? -25.936 6.950 5.900 1.00 68.75 199 GLY A N 1
ATOM 1536 C CA . GLY A 1 199 ? -26.519 8.263 6.214 1.00 68.75 199 GLY A CA 1
ATOM 1537 C C . GLY A 1 199 ? -26.033 8.887 7.528 1.00 68.75 199 GLY A C 1
ATOM 1538 O O . GLY A 1 199 ? -26.330 10.051 7.782 1.00 68.75 199 GLY A O 1
ATOM 1539 N N . THR A 1 200 ? -25.241 8.170 8.329 1.00 73.06 200 THR A N 1
ATOM 1540 C CA . THR A 1 200 ? -24.542 8.721 9.497 1.00 73.06 200 THR A CA 1
ATOM 1541 C C . THR A 1 200 ? -23.097 9.064 9.149 1.00 73.06 200 THR A C 1
ATOM 1543 O O . THR A 1 200 ? -22.398 8.288 8.494 1.00 73.06 200 THR A O 1
ATOM 1546 N N . SER A 1 201 ? -22.644 10.241 9.581 1.00 78.50 201 SER A N 1
ATOM 1547 C CA . SER A 1 201 ? -21.251 10.662 9.447 1.00 78.50 201 SER A CA 1
ATOM 1548 C C . SER A 1 201 ? -20.473 10.323 10.715 1.00 78.50 201 SER A C 1
ATOM 1550 O O . SER A 1 201 ? -20.824 10.810 11.793 1.00 78.50 201 SER A O 1
ATOM 1552 N N . HIS A 1 202 ? -19.397 9.552 10.591 1.00 80.12 202 HIS A N 1
ATOM 1553 C CA . HIS A 1 202 ? -18.438 9.349 11.675 1.00 80.12 202 HIS A CA 1
ATOM 1554 C C . HIS A 1 202 ? -17.179 10.158 11.390 1.00 80.12 202 HIS A C 1
ATOM 1556 O O . HIS A 1 202 ? -16.633 10.098 10.291 1.00 80.12 202 HIS A O 1
ATOM 1562 N N . MET A 1 203 ? -16.726 10.929 12.377 1.00 84.00 203 MET A N 1
ATOM 1563 C CA . MET A 1 203 ? -15.496 11.708 12.285 1.00 84.00 203 MET A CA 1
ATOM 1564 C C . MET A 1 203 ? -14.465 11.131 13.249 1.00 84.00 203 MET A C 1
ATOM 1566 O O . MET A 1 203 ? -14.725 11.002 14.445 1.00 84.00 203 MET A O 1
ATOM 1570 N N . HIS A 1 204 ? -13.298 10.799 12.717 1.00 82.38 204 HIS A N 1
ATOM 1571 C CA . HIS A 1 204 ? -12.160 10.291 13.466 1.00 82.38 204 HIS A CA 1
ATOM 1572 C C . HIS A 1 204 ? -11.002 11.274 13.320 1.00 82.38 204 HIS A C 1
ATOM 1574 O O . HIS A 1 204 ? -10.647 11.638 12.202 1.00 82.38 204 HIS A O 1
ATOM 1580 N N . GLU A 1 205 ? -10.430 11.715 14.436 1.00 83.38 205 GLU A N 1
ATOM 1581 C CA . GLU A 1 205 ? -9.231 12.554 14.438 1.00 83.38 205 GLU A CA 1
ATOM 1582 C C . GLU A 1 205 ? -7.993 11.678 14.615 1.00 83.38 205 GLU A C 1
ATOM 1584 O O . GLU A 1 205 ? -7.952 10.840 15.523 1.00 83.38 205 GLU A O 1
ATOM 1589 N N . PHE A 1 206 ? -7.000 11.897 13.759 1.00 82.94 206 PHE A N 1
ATOM 1590 C CA . PHE A 1 206 ? -5.711 11.216 13.772 1.00 82.94 206 PHE A CA 1
ATOM 1591 C C . PHE A 1 206 ? -4.579 12.226 13.927 1.00 82.94 206 PHE A C 1
ATOM 1593 O O . PHE A 1 206 ? -4.688 13.323 13.381 1.00 82.94 206 PHE A O 1
ATOM 1600 N N . ILE A 1 207 ? -3.512 11.835 14.628 1.00 78.75 207 ILE A N 1
ATOM 1601 C CA . ILE A 1 207 ? -2.219 12.539 14.729 1.00 78.75 207 ILE A CA 1
ATOM 1602 C C . ILE A 1 207 ? -1.114 11.629 14.192 1.00 78.75 207 ILE A C 1
ATOM 1604 O O . ILE A 1 207 ? -1.195 10.399 14.445 1.00 78.75 207 ILE A O 1
#
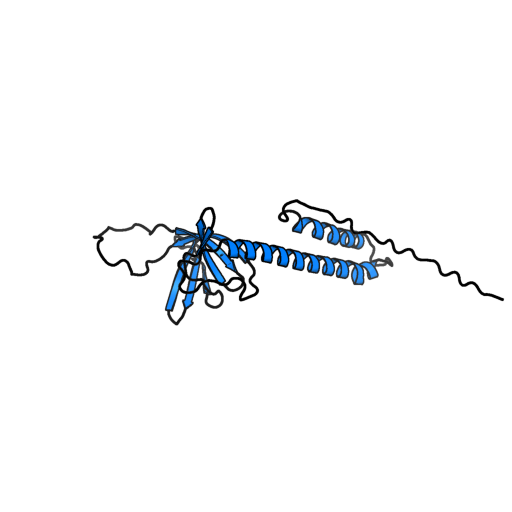
InterPro domains:
  IPR011993 PH-like domain superfamily [G3DSA:2.30.29.30] (95-207)
  IPR035899 Dbl homology (DH) domain superfamily [G3DSA:1.20.900.10] (26-94)
  IPR035899 Dbl homology (DH) domain superfamily [SSF48065] (42-94)
  IPR051092 FYVE, RhoGEF and PH domain-containing [PTHR12673] (44-167)

Foldseek 3Di:
DDDDDDDDPDDDPPPDPPPPPDPDPPPPCLPPPLVVQLVVLVVVLVVADPPHPCNCCSVPPVNVVSVVVSVVSSVVSQLVVQVVVLVLQVVQEAAVVPPDDDDSPPDSKGFPDKAKKWKQDPDDPDDDDDDDDDDDDDRPGTDIWIWTDIPFWIFTWDDDPRHTYGPDDIATPVQWDKAQDPCPDPCNPKIWIWGQDPNDIDIMIID

Sequence (207 aa):
MAHNSLLPKTYAPVYVLQSISCTAPLTTYSSLIVHYHSSHPQAILRCTPDDHPDHAPLTTHALPRVRRVCQHVNSIVTKVSNAYKLQRLASALDCSTLIKPVDLYDTPRVIVFEGPLEVKMAHSEKDGELGRKSDKGKMKQGREVHAILLSDLMLLTSKKPDSVKVILQPIALFQLLVRDVAATATDAKSFYLLSLTGGTSHMHEFI

Radius of gyration: 28.21 Å; chains: 1; bounding box: 55×59×99 Å